Protein AF-A0A969BU35-F1 (afdb_monomer)

Secondary structure (DSSP, 8-state):
--S-HHHHHHHHHHHHHHHHHHHHHHHHHHHHHHHTTS------SS-S------TTSS-PPP--SS--SS-B-TT-EEEBTTS-EEEHHHHHHHHHTT---EEEEE-TTS-EEEEE--S-----SS---EEEE-TTS-EEEE-TTPEEEBTTS-EEEGGG--TT--BPP--EEEETTEEEEEETTTTEEEEHHHHHTTSS--SS--------------PPP-

Solvent-accessible surface area (backbone atoms only — not comparable to full-atom values): 14110 Å² total; per-residue (Å²): 144,86,87,59,78,63,60,55,49,52,51,53,49,53,51,51,52,54,48,52,52,51,53,52,52,50,53,52,53,50,52,52,59,60,57,70,76,72,77,87,79,85,84,89,74,102,77,86,84,89,84,81,91,54,91,58,76,57,74,43,66,59,72,57,75,92,63,44,79,37,52,67,43,51,78,47,62,37,54,33,76,89,72,50,72,44,26,49,52,53,51,31,55,43,39,75,75,70,48,87,53,36,31,48,23,68,42,98,90,50,37,60,35,64,45,71,69,73,85,68,70,88,87,76,76,94,65,75,65,45,77,48,72,48,97,88,67,51,75,47,50,26,24,46,58,21,48,43,48,27,68,88,71,49,73,44,34,51,73,74,65,53,100,85,65,54,66,46,71,44,49,54,50,72,62,87,94,48,47,32,32,56,19,80,66,78,71,44,76,39,50,54,73,67,42,48,78,79,71,72,86,77,85,76,76,70,80,74,74,85,75,82,76,76,82,74,85,81,78,88,79,132

Foldseek 3Di:
DDDDPPVVVVVVVVVVVVVVVVVVVVVVVVVVVVVVVPDDDDDDDDDDDPDDDDPLPDFAAADDDDDLVKWWDQQRWFQWLLRDTDGLVVVQVVVVVVDKTWGWHQDPVQWIAIDTDPPRDDPDDPADWDWDQDPNRDITIMHQSRWFQFLVRDIDGNVPDDPVTHGDGWHWDDDPPWIWTQTSVVRDTDTSVNRVVPDDDPPPPPVDDDPPDPPDDDDDDD

Mean predicted aligned error: 16.84 Å

Sequence (222 aa):
MEENPRDAKSIIEKCLISQRAREAAKAASELVRRKSALESGTLPGKLADCSERDPLKCELYIVEGDSAGGCFDGDTLVALADGRNVSFKDIVAEQEAGREHFCYTIRRDGKVGLERIINPRVTKRNAQVIKLTLDNGEEIVCTPDHCFMLRDGSYRAAEKLTTRDSLMPLYRERVGNVETVWDVRLGTWIRKDALLFGRANISDLEFGSPRAESLGDQSPST

Nearest PDB structures (foldseek):
  4qfq-assembly1_A  TM=8.491E-01  e=5.209E-05  Nostoc punctiforme PCC 73102
  4kl6-assembly2_C  TM=8.289E-01  e=1.795E-04  Nostoc punctiforme PCC 73102
  5vmr-assembly2_B  TM=2.748E-01  e=6.624E+00  Clostridium botulinum

Structure (mmCIF, N/CA/C/O backbone):
data_AF-A0A969BU35-F1
#
_entry.id   AF-A0A969BU35-F1
#
loop_
_atom_site.group_PDB
_atom_site.id
_atom_site.type_symbol
_atom_site.label_atom_id
_atom_site.label_alt_id
_atom_site.label_comp_id
_atom_site.label_asym_id
_atom_site.label_entity_id
_atom_site.label_seq_id
_atom_site.pdbx_PDB_ins_code
_atom_site.Cartn_x
_atom_site.Cartn_y
_atom_site.Cartn_z
_atom_site.occupancy
_atom_site.B_iso_or_equiv
_atom_site.auth_seq_id
_atom_site.auth_comp_id
_atom_site.auth_asym_id
_atom_site.auth_atom_id
_atom_site.pdbx_PDB_model_num
ATOM 1 N N . MET A 1 1 ? 47.159 29.025 17.066 1.00 48.97 1 MET A N 1
ATOM 2 C CA . MET A 1 1 ? 45.692 28.922 17.242 1.00 48.97 1 MET A CA 1
ATOM 3 C C . MET A 1 1 ? 45.167 30.317 17.582 1.00 48.97 1 MET A C 1
ATOM 5 O O . MET A 1 1 ? 44.739 30.540 18.703 1.00 48.97 1 MET A O 1
ATOM 9 N N . GLU A 1 2 ? 45.307 31.287 16.664 1.00 54.56 2 GLU A N 1
ATOM 10 C CA . GLU A 1 2 ? 45.249 32.709 17.058 1.00 54.56 2 GLU A CA 1
ATOM 11 C C . GLU A 1 2 ? 44.967 33.699 15.903 1.00 54.56 2 GLU A C 1
ATOM 13 O O . GLU A 1 2 ? 45.501 34.798 15.909 1.00 54.56 2 GLU A O 1
ATOM 18 N N . GLU A 1 3 ? 44.148 33.348 14.897 1.00 59.41 3 GLU A N 1
ATOM 19 C CA . GLU A 1 3 ? 44.020 34.211 13.698 1.00 59.41 3 GLU A CA 1
ATOM 20 C C . GLU A 1 3 ? 42.667 34.882 13.421 1.00 59.41 3 GLU A C 1
ATOM 22 O O . GLU A 1 3 ? 42.652 35.743 12.558 1.00 59.41 3 GLU A O 1
ATOM 27 N N . ASN A 1 4 ? 41.560 34.628 14.141 1.00 58.59 4 ASN A N 1
ATOM 28 C CA . ASN A 1 4 ? 40.362 35.498 14.039 1.00 58.59 4 ASN A CA 1
ATOM 29 C C . ASN A 1 4 ? 39.359 35.323 15.207 1.00 58.59 4 ASN A C 1
ATOM 31 O O . ASN A 1 4 ? 38.332 34.649 15.077 1.00 58.59 4 ASN A O 1
ATOM 35 N N . PRO A 1 5 ? 39.600 35.948 16.378 1.00 66.25 5 PRO A N 1
ATOM 36 C CA . PRO A 1 5 ? 38.744 35.796 17.562 1.00 66.25 5 PRO A CA 1
ATOM 37 C C . PRO A 1 5 ? 37.355 36.450 17.436 1.00 66.25 5 PRO A C 1
ATOM 39 O O . PRO A 1 5 ? 36.483 36.193 18.267 1.00 66.25 5 PRO A O 1
ATOM 42 N N . ARG A 1 6 ? 37.124 37.304 16.430 1.00 70.31 6 ARG A N 1
ATOM 43 C CA . ARG A 1 6 ? 35.823 37.959 16.190 1.00 70.31 6 ARG A CA 1
ATOM 44 C C . ARG A 1 6 ? 34.852 37.051 15.438 1.00 70.31 6 ARG A C 1
ATOM 46 O O . ARG A 1 6 ? 33.704 36.915 15.857 1.00 70.31 6 ARG A O 1
ATOM 53 N N . ASP A 1 7 ? 35.333 36.362 14.409 1.00 72.12 7 ASP A N 1
ATOM 54 C CA . ASP A 1 7 ? 34.507 35.457 13.604 1.00 72.12 7 ASP A CA 1
ATOM 55 C C . ASP A 1 7 ? 34.100 34.222 14.405 1.00 72.12 7 ASP A C 1
ATOM 57 O O . ASP A 1 7 ? 32.934 33.830 14.394 1.00 72.12 7 ASP A O 1
ATOM 61 N N . ALA A 1 8 ? 35.026 33.674 15.200 1.00 72.50 8 ALA A N 1
ATOM 62 C CA . ALA A 1 8 ? 34.729 32.577 16.117 1.00 72.50 8 ALA A CA 1
ATOM 63 C C . ALA A 1 8 ? 33.610 32.946 17.109 1.00 72.50 8 ALA A C 1
ATOM 65 O O . ALA A 1 8 ? 32.692 32.157 17.327 1.00 72.50 8 ALA A O 1
ATOM 66 N N . LYS A 1 9 ? 33.634 34.170 17.659 1.00 74.69 9 LYS A N 1
ATOM 67 C CA . LYS A 1 9 ? 32.566 34.667 18.540 1.00 74.69 9 LYS A CA 1
ATOM 68 C C . LYS A 1 9 ? 31.234 34.806 17.806 1.00 74.69 9 LYS A C 1
ATOM 70 O O . LYS A 1 9 ? 30.225 34.360 18.341 1.00 74.69 9 LYS A O 1
ATOM 75 N N . SER A 1 10 ? 31.228 35.338 16.582 1.00 79.56 10 SER A N 1
ATOM 76 C CA . SER A 1 10 ? 30.001 35.462 15.781 1.00 79.56 10 SER A CA 1
ATOM 77 C C . SER A 1 10 ? 29.385 34.100 15.444 1.00 79.56 10 SER A C 1
ATOM 79 O O . SER A 1 10 ? 28.167 33.933 15.496 1.00 79.56 10 SER A O 1
ATOM 81 N N . ILE A 1 11 ? 30.214 33.098 15.138 1.00 79.44 11 ILE A N 1
ATOM 82 C CA . ILE A 1 11 ? 29.750 31.731 14.869 1.00 79.44 11 ILE A CA 1
ATOM 83 C C . ILE A 1 11 ? 29.151 31.112 16.137 1.00 79.44 11 ILE A C 1
ATOM 85 O O . ILE A 1 11 ? 28.043 30.578 16.093 1.00 79.44 11 ILE A O 1
ATOM 89 N N . ILE A 1 12 ? 29.843 31.226 17.273 1.00 82.56 12 ILE A N 1
ATOM 90 C CA . ILE A 1 12 ? 29.358 30.717 18.564 1.00 82.56 12 ILE A CA 1
ATOM 91 C C . ILE A 1 12 ? 28.034 31.389 18.952 1.00 82.56 12 ILE A C 1
ATOM 93 O O . ILE A 1 12 ? 27.102 30.714 19.386 1.00 82.56 12 ILE A O 1
ATOM 97 N N . GLU A 1 13 ? 27.914 32.696 18.735 1.00 85.31 13 GLU A N 1
ATOM 98 C CA . GLU A 1 13 ? 26.697 33.457 19.008 1.00 85.31 13 GLU A CA 1
ATOM 99 C C . GLU A 1 13 ? 25.523 33.012 18.122 1.00 85.31 13 GLU A C 1
ATOM 101 O O . GLU A 1 13 ? 24.429 32.759 18.630 1.00 85.31 13 GLU A O 1
ATOM 106 N N . LYS A 1 14 ? 25.749 32.794 16.819 1.00 78.12 14 LYS A N 1
ATOM 107 C CA . LYS A 1 14 ? 24.736 32.234 15.903 1.00 78.12 14 LYS A CA 1
ATOM 108 C C . LYS A 1 14 ? 24.284 30.834 16.325 1.00 78.12 14 LYS A C 1
ATOM 110 O O . LYS A 1 14 ? 23.087 30.534 16.273 1.00 78.12 14 LYS A O 1
ATOM 115 N N . CYS A 1 15 ? 25.213 29.990 16.773 1.00 82.19 15 CYS A N 1
ATOM 116 C CA . CYS A 1 15 ? 24.902 28.658 17.295 1.00 82.19 15 CYS A CA 1
ATOM 117 C C . CYS A 1 15 ? 24.054 28.732 18.574 1.00 82.19 15 CYS A C 1
ATOM 119 O O . CYS A 1 15 ? 23.052 28.026 18.678 1.00 82.19 15 CYS A O 1
ATOM 121 N N . LEU A 1 16 ? 24.395 29.629 19.503 1.00 85.81 16 LEU A N 1
ATOM 122 C CA . LEU A 1 16 ? 23.650 29.862 20.746 1.00 85.81 16 LEU A CA 1
ATOM 123 C C . LEU A 1 16 ? 22.232 30.386 20.496 1.00 85.81 16 LEU A C 1
ATOM 125 O O . LEU A 1 16 ? 21.281 29.903 21.111 1.00 85.81 16 LEU A O 1
ATOM 129 N N . ILE A 1 17 ? 22.069 31.340 19.577 1.00 82.62 17 ILE A N 1
ATOM 130 C CA . ILE A 1 17 ? 20.750 31.862 19.193 1.00 82.62 17 ILE A CA 1
ATOM 131 C C . ILE A 1 17 ? 19.904 30.743 18.575 1.00 82.62 17 ILE A C 1
ATOM 133 O O . ILE A 1 17 ? 18.750 30.554 18.959 1.00 82.62 17 ILE A O 1
ATOM 137 N N . SER A 1 18 ? 20.495 29.950 17.678 1.00 74.25 18 SER A N 1
ATOM 138 C CA . SER A 1 18 ? 19.815 28.818 17.038 1.00 74.25 18 SER A CA 1
ATOM 139 C C . SER A 1 18 ? 19.417 27.734 18.043 1.00 74.25 18 SER A C 1
ATOM 141 O O . SER A 1 18 ? 18.331 27.161 17.944 1.00 74.25 18 SER A O 1
ATOM 143 N N . GLN A 1 19 ? 20.268 27.463 19.036 1.00 86.25 19 GLN A N 1
ATOM 144 C CA . GLN A 1 19 ? 19.972 26.529 20.118 1.00 86.25 19 GLN A CA 1
ATOM 145 C C . GLN A 1 19 ? 18.795 27.022 20.969 1.00 86.25 19 GLN A C 1
ATOM 147 O O . GLN A 1 19 ? 17.826 26.285 21.149 1.00 86.25 19 GLN A O 1
ATOM 152 N N . ARG A 1 20 ? 18.836 28.280 21.426 1.00 83.25 20 ARG A N 1
ATOM 153 C CA . ARG A 1 20 ? 17.757 28.879 22.229 1.00 83.25 20 ARG A CA 1
ATOM 154 C C . ARG A 1 20 ? 16.431 28.918 21.472 1.00 83.25 20 ARG A C 1
ATOM 156 O O . ARG A 1 20 ? 15.392 28.610 22.049 1.00 83.25 20 ARG A O 1
ATOM 163 N N . ALA A 1 21 ? 16.458 29.225 20.175 1.00 77.38 21 ALA A N 1
ATOM 164 C CA . ALA A 1 21 ? 15.264 29.208 19.332 1.00 77.38 21 ALA A CA 1
ATOM 165 C C . ALA A 1 21 ? 14.658 27.796 19.219 1.00 77.38 21 ALA A C 1
ATOM 167 O O . ALA A 1 21 ? 13.442 27.631 19.317 1.00 77.38 21 ALA A O 1
ATOM 168 N N . ARG A 1 22 ? 15.501 26.760 19.076 1.00 78.69 22 ARG A N 1
ATOM 169 C CA . ARG A 1 22 ? 15.059 25.354 19.057 1.00 78.69 22 ARG A CA 1
ATOM 170 C C . ARG A 1 22 ? 14.465 24.908 20.391 1.00 78.69 22 ARG A C 1
ATOM 172 O O . ARG A 1 22 ? 13.457 24.207 20.390 1.00 78.69 22 ARG A O 1
ATOM 179 N N . GLU A 1 23 ? 15.069 25.291 21.511 1.00 83.88 23 GLU A N 1
ATOM 180 C CA . GLU A 1 23 ? 14.558 24.966 22.849 1.00 83.88 23 GLU A CA 1
ATOM 181 C C . GLU A 1 23 ? 13.209 25.649 23.118 1.00 83.88 23 GLU A C 1
ATOM 183 O O . GLU A 1 23 ? 12.267 24.989 23.558 1.00 83.88 23 GLU A O 1
ATOM 188 N N . ALA A 1 24 ? 13.064 26.926 22.750 1.00 74.75 24 ALA A N 1
ATOM 189 C CA . ALA A 1 24 ? 11.801 27.655 22.864 1.00 74.75 24 ALA A CA 1
ATOM 190 C C . ALA A 1 24 ? 10.688 27.055 21.981 1.00 74.75 24 ALA A C 1
ATOM 192 O O . ALA A 1 24 ? 9.555 26.899 22.437 1.00 74.75 24 ALA A O 1
ATOM 193 N N . ALA A 1 25 ? 11.006 26.654 20.744 1.00 72.06 25 ALA A N 1
ATOM 194 C CA . ALA A 1 25 ? 10.050 26.008 19.842 1.00 72.06 25 ALA A CA 1
ATOM 195 C C . ALA A 1 25 ? 9.595 24.628 20.352 1.00 72.06 25 ALA A C 1
ATOM 197 O O . ALA A 1 25 ? 8.411 24.290 20.258 1.00 72.06 25 ALA A O 1
ATOM 198 N N . LYS A 1 26 ? 10.511 23.843 20.941 1.00 77.19 26 LYS A N 1
ATOM 199 C CA . LYS A 1 26 ? 10.173 22.569 21.597 1.00 77.19 26 LYS A CA 1
ATOM 200 C C . LYS A 1 26 ? 9.253 22.790 22.795 1.00 77.19 26 LYS A C 1
ATOM 202 O O . LYS A 1 26 ? 8.217 22.136 22.875 1.00 77.19 26 LYS A O 1
ATOM 207 N N . ALA A 1 27 ? 9.581 23.748 23.663 1.00 76.00 27 ALA A N 1
ATOM 208 C CA . ALA A 1 27 ? 8.759 24.084 24.822 1.00 76.00 27 ALA A CA 1
ATOM 209 C C . ALA A 1 27 ? 7.351 24.554 24.416 1.00 76.00 27 ALA A C 1
ATOM 211 O O . ALA A 1 27 ? 6.366 24.106 24.997 1.00 76.00 27 ALA A O 1
ATOM 212 N N . ALA A 1 28 ? 7.235 25.390 23.378 1.00 65.38 28 ALA A N 1
ATOM 213 C CA . ALA A 1 28 ? 5.946 25.840 22.853 1.00 65.38 28 ALA A CA 1
ATOM 214 C C . ALA A 1 28 ? 5.114 24.680 22.278 1.00 65.38 28 ALA A C 1
ATOM 216 O O . ALA A 1 28 ? 3.927 24.562 22.583 1.00 65.38 28 ALA A O 1
ATOM 217 N N . SER A 1 29 ? 5.742 23.783 21.511 1.00 67.56 29 SER A N 1
ATOM 218 C CA . SER A 1 29 ? 5.080 22.598 20.942 1.00 67.56 29 SER A CA 1
ATOM 219 C C . SER A 1 29 ? 4.569 21.656 22.033 1.00 67.56 29 SER A C 1
ATOM 221 O O . SER A 1 29 ? 3.457 21.134 21.955 1.00 67.56 29 SER A O 1
ATOM 223 N N . GLU A 1 30 ? 5.360 21.460 23.086 1.00 71.81 30 GLU A N 1
ATOM 224 C CA . GLU A 1 30 ? 4.992 20.605 24.209 1.00 71.81 30 GLU A CA 1
ATOM 225 C C . GLU A 1 30 ? 3.869 21.220 25.058 1.00 71.81 30 GLU A C 1
ATOM 227 O O . GLU A 1 30 ? 2.972 20.506 25.506 1.00 71.81 30 GLU A O 1
ATOM 232 N N . LEU A 1 31 ? 3.856 22.548 25.213 1.00 59.12 31 LEU A N 1
ATOM 233 C CA . LEU A 1 31 ? 2.788 23.274 25.901 1.00 59.12 31 LEU A CA 1
ATOM 234 C C . LEU A 1 31 ? 1.450 23.188 25.144 1.00 59.12 31 LEU A C 1
ATOM 236 O O . LEU A 1 31 ? 0.409 22.991 25.768 1.00 59.12 31 LEU A O 1
ATOM 240 N N . VAL A 1 32 ? 1.474 23.289 23.809 1.00 57.34 32 VAL A N 1
ATOM 241 C CA . VAL A 1 32 ? 0.290 23.100 22.946 1.00 57.34 32 VAL A CA 1
ATOM 242 C C . VAL A 1 32 ? -0.211 21.658 23.031 1.00 57.34 32 VAL A C 1
ATOM 244 O O . VAL A 1 32 ? -1.407 21.427 23.205 1.00 57.34 32 VAL A O 1
ATOM 247 N N . ARG A 1 33 ? 0.703 20.680 23.019 1.00 53.94 33 ARG A N 1
ATOM 248 C CA . ARG A 1 33 ? 0.354 19.260 23.154 1.00 53.94 33 ARG A CA 1
ATOM 249 C C . ARG A 1 33 ? -0.280 18.952 24.513 1.00 53.94 33 ARG A C 1
ATOM 251 O O . ARG A 1 33 ? -1.270 18.230 24.563 1.00 53.94 33 ARG A O 1
ATOM 258 N N . ARG A 1 34 ? 0.217 19.546 25.605 1.00 52.53 34 ARG A N 1
ATOM 259 C CA . ARG A 1 34 ? -0.398 19.409 26.939 1.00 52.53 34 ARG A CA 1
ATOM 260 C C . ARG A 1 34 ? -1.747 20.126 27.051 1.00 52.53 34 ARG A C 1
ATOM 262 O O . ARG A 1 34 ? -2.641 19.590 27.695 1.00 52.53 34 ARG A O 1
ATOM 269 N N . LYS A 1 35 ? -1.932 21.285 26.403 1.00 49.97 35 LYS A N 1
ATOM 270 C CA . LYS A 1 35 ? -3.230 21.990 26.369 1.00 49.97 35 LYS A CA 1
ATOM 271 C C . LYS A 1 35 ? -4.310 21.244 25.577 1.00 49.97 35 LYS A C 1
ATOM 273 O O . LYS A 1 35 ? -5.478 21.383 25.909 1.00 49.97 35 LYS A O 1
ATOM 278 N N . SER A 1 36 ? -3.941 20.412 24.600 1.00 51.12 36 SER A N 1
ATOM 279 C CA . SER A 1 36 ? -4.910 19.608 23.831 1.00 51.12 36 SER A CA 1
ATOM 280 C C . SER A 1 36 ? -5.573 18.467 24.620 1.00 51.12 36 SER A C 1
ATOM 282 O O . SER A 1 36 ? -6.585 17.934 24.183 1.00 51.12 36 SER A O 1
ATOM 284 N N . ALA A 1 37 ? -5.032 18.095 25.787 1.00 48.94 37 ALA A N 1
ATOM 285 C CA . ALA A 1 37 ? -5.520 16.957 26.569 1.00 48.94 37 ALA A CA 1
ATOM 286 C C . ALA A 1 37 ? -6.596 17.313 27.618 1.00 48.94 37 ALA A C 1
ATOM 288 O O . ALA A 1 37 ? -7.134 16.403 28.244 1.00 48.94 37 ALA A O 1
ATOM 289 N N . LEU A 1 38 ? -6.898 18.601 27.851 1.00 45.09 38 LEU A N 1
ATOM 290 C CA . LEU A 1 38 ? -7.719 19.035 28.994 1.00 45.09 38 LEU A CA 1
ATOM 291 C C . LEU A 1 38 ? -8.779 20.107 28.670 1.00 45.09 38 LEU A C 1
ATOM 293 O O . LEU A 1 38 ? -9.079 20.943 29.515 1.00 45.09 38 LEU A O 1
ATOM 297 N N . GLU A 1 39 ? -9.381 20.071 27.481 1.00 45.56 39 GLU A N 1
ATOM 298 C CA . GLU A 1 39 ? -10.669 20.740 27.229 1.00 45.56 39 GLU A CA 1
ATOM 299 C C . GLU A 1 39 ? -11.723 19.665 26.931 1.00 45.56 39 GLU A C 1
ATOM 301 O O . GLU A 1 39 ? -11.835 19.148 25.822 1.00 45.56 39 GLU A O 1
ATOM 306 N N . SER A 1 40 ? -12.456 19.258 27.971 1.00 53.16 40 SER A N 1
ATOM 307 C CA . SER A 1 40 ? -13.576 18.321 27.878 1.00 53.16 40 SER A CA 1
ATOM 308 C C . SER A 1 40 ? -14.870 19.055 27.519 1.00 53.16 40 SER A C 1
ATOM 310 O O . SER A 1 40 ? -15.252 19.986 28.227 1.00 53.16 40 SER A O 1
ATOM 312 N N . GLY A 1 41 ? -15.603 18.575 26.515 1.00 45.06 41 GLY A N 1
ATOM 313 C CA . GLY A 1 41 ? -16.950 19.063 26.210 1.00 45.06 41 GLY A CA 1
ATOM 314 C C . GLY A 1 41 ? -17.660 18.229 25.146 1.00 45.06 41 GLY A C 1
ATOM 315 O O . GLY A 1 41 ? -17.809 18.682 24.025 1.00 45.06 41 GLY A O 1
ATOM 316 N N . THR A 1 42 ? -18.039 16.998 25.507 1.00 43.94 42 THR A N 1
ATOM 317 C CA . THR A 1 42 ? -19.061 16.123 24.883 1.00 43.94 42 THR A CA 1
ATOM 318 C C . THR A 1 42 ? -19.422 16.312 23.402 1.00 43.94 42 THR A C 1
ATOM 320 O O . THR A 1 42 ? -20.150 17.235 23.058 1.00 43.94 42 THR A O 1
ATOM 323 N N . LEU A 1 43 ? -19.154 15.268 22.610 1.00 27.73 43 LEU A N 1
ATOM 324 C CA . LEU A 1 43 ? -20.147 14.645 21.722 1.00 27.73 43 LEU A CA 1
ATOM 325 C C . LEU A 1 43 ? -19.817 13.143 21.577 1.00 27.73 43 LEU A C 1
ATOM 327 O O . LEU A 1 43 ? -18.908 12.779 20.833 1.00 27.73 43 LEU A O 1
ATOM 331 N N . PRO A 1 44 ? -20.499 12.240 22.304 1.00 50.56 44 PRO A N 1
ATOM 332 C CA . PRO A 1 44 ? -20.484 10.823 21.979 1.00 50.56 44 PRO A CA 1
ATOM 333 C C . PRO A 1 44 ? -21.504 10.537 20.870 1.00 50.56 44 PRO A C 1
ATOM 335 O O . PRO A 1 44 ? -22.629 11.029 20.913 1.00 50.56 44 PRO A O 1
ATOM 338 N N . GLY A 1 45 ? -21.145 9.645 19.946 1.00 35.78 45 GLY A N 1
ATOM 339 C CA . GLY A 1 45 ? -22.129 8.884 19.176 1.00 35.78 45 GLY A CA 1
ATOM 340 C C . GLY A 1 45 ? -21.907 8.886 17.670 1.00 35.78 45 GLY A C 1
ATOM 341 O O . GLY A 1 45 ? -22.483 9.692 16.958 1.00 35.78 45 GLY A O 1
ATOM 342 N N . LYS A 1 46 ? -21.172 7.889 17.173 1.00 45.97 46 LYS A N 1
ATOM 343 C CA . LYS A 1 46 ? -21.346 7.297 15.831 1.00 45.97 46 LYS A CA 1
ATOM 344 C C . LYS A 1 46 ? -21.179 8.167 14.565 1.00 45.97 46 LYS A C 1
ATOM 346 O O . LYS A 1 46 ? -21.208 7.567 13.502 1.00 45.97 46 LYS A O 1
ATOM 351 N N . LEU A 1 47 ? -20.957 9.482 14.624 1.00 45.09 47 LEU A N 1
ATOM 352 C CA . LEU A 1 47 ? -20.671 10.347 13.460 1.00 45.09 47 LEU A CA 1
ATOM 353 C C . LEU A 1 47 ? -19.947 11.637 13.895 1.00 45.09 47 LEU A C 1
ATOM 355 O O . LEU A 1 47 ? -20.585 12.677 14.046 1.00 45.09 47 LEU A O 1
ATOM 359 N N . ALA A 1 48 ? -18.631 11.593 14.113 1.00 35.62 48 ALA A N 1
ATOM 360 C CA . ALA A 1 48 ? -17.876 12.808 14.446 1.00 35.62 48 ALA A CA 1
ATOM 361 C C . ALA A 1 48 ? -16.496 12.943 13.787 1.00 35.62 48 ALA A C 1
ATOM 363 O O . ALA A 1 48 ? -15.822 13.905 14.103 1.00 35.62 48 ALA A O 1
ATOM 364 N N . ASP A 1 49 ? -16.125 12.074 12.838 1.00 39.00 49 ASP A N 1
ATOM 365 C CA . ASP A 1 49 ? -14.967 12.289 11.954 1.00 39.00 49 ASP A CA 1
ATOM 366 C C . ASP A 1 49 ? -15.242 11.671 10.567 1.00 39.00 49 ASP A C 1
ATOM 368 O O . ASP A 1 49 ? -14.663 10.666 10.172 1.00 39.00 49 ASP A O 1
ATOM 372 N N . CYS A 1 50 ? -16.174 12.256 9.810 1.00 48.19 50 CYS A N 1
ATOM 373 C CA . CYS A 1 50 ? -16.230 12.074 8.355 1.00 48.19 50 CYS A CA 1
ATOM 374 C C . CYS A 1 50 ? -16.043 13.441 7.711 1.00 48.19 50 CYS A C 1
ATOM 376 O O . CYS A 1 50 ? -17.005 14.115 7.340 1.00 48.19 50 CYS A O 1
ATOM 378 N N . SER A 1 51 ? -14.793 13.871 7.610 1.00 44.22 51 SER A N 1
ATOM 379 C CA . SER A 1 51 ? -14.457 15.141 6.980 1.00 44.22 51 SER A CA 1
ATOM 380 C C . SER A 1 51 ? -13.184 15.015 6.167 1.00 44.22 51 SER A C 1
ATOM 382 O O . SER A 1 51 ? -12.169 15.583 6.548 1.00 44.22 51 SER A O 1
ATOM 384 N N . GLU A 1 52 ? -13.251 14.311 5.030 1.00 43.34 52 GLU A N 1
ATOM 385 C CA . GLU A 1 52 ? -12.416 14.687 3.890 1.00 43.34 52 GLU A CA 1
ATOM 386 C C . GLU A 1 52 ? -12.908 14.139 2.535 1.00 43.34 52 GLU A C 1
ATOM 388 O O . GLU A 1 52 ? -13.242 12.967 2.413 1.00 43.34 52 GLU A O 1
ATOM 393 N N . ARG A 1 53 ? -12.975 15.005 1.512 1.00 37.88 53 ARG A N 1
ATOM 394 C CA . ARG A 1 53 ? -13.559 14.739 0.172 1.00 37.88 53 ARG A CA 1
ATOM 395 C C . ARG A 1 53 ? -12.513 14.701 -0.958 1.00 37.88 53 ARG A C 1
ATOM 397 O O . ARG A 1 53 ? -12.847 14.899 -2.125 1.00 37.88 53 ARG A O 1
ATOM 404 N N . ASP A 1 54 ? -11.248 14.492 -0.612 1.00 41.25 54 ASP A N 1
ATOM 405 C CA . ASP A 1 54 ? -10.133 14.414 -1.560 1.00 41.25 54 ASP A CA 1
ATOM 406 C C . ASP A 1 54 ? -9.954 12.964 -2.072 1.00 41.25 54 ASP A C 1
ATOM 408 O O . ASP A 1 54 ? -9.751 12.067 -1.249 1.00 41.25 54 ASP A O 1
ATOM 412 N N . PRO A 1 55 ? -9.974 12.701 -3.397 1.00 38.56 55 PRO A N 1
ATOM 413 C CA . PRO A 1 55 ? -9.711 11.373 -3.970 1.00 38.56 55 PRO A CA 1
ATOM 414 C C . PRO A 1 55 ? -8.330 10.787 -3.612 1.00 38.56 55 PRO A C 1
ATOM 416 O O . PRO A 1 55 ? -8.103 9.596 -3.798 1.00 38.56 55 PRO A O 1
ATOM 419 N N . LEU A 1 56 ? -7.399 11.610 -3.112 1.00 36.56 56 LEU A N 1
ATOM 420 C CA . LEU A 1 56 ? -6.072 11.218 -2.616 1.00 36.56 56 LEU A CA 1
ATOM 421 C C . LEU A 1 56 ? -6.064 10.751 -1.151 1.00 36.56 56 LEU A C 1
ATOM 423 O O . LEU A 1 56 ? -5.025 10.311 -0.659 1.00 36.56 56 LEU A O 1
ATOM 427 N N . LYS A 1 57 ? -7.189 10.874 -0.439 1.00 36.12 57 LYS A N 1
ATOM 428 C CA . LYS A 1 57 ? -7.295 10.613 1.006 1.00 36.12 57 LYS A CA 1
ATOM 429 C C . LYS A 1 57 ? -8.156 9.395 1.339 1.00 36.12 57 LYS A C 1
ATOM 431 O O . LYS A 1 57 ? -8.631 9.262 2.464 1.00 36.12 57 LYS A O 1
ATOM 436 N N . CYS A 1 58 ? -8.304 8.497 0.371 1.00 33.50 58 CYS A N 1
ATOM 437 C CA . CYS A 1 58 ? -8.811 7.151 0.591 1.00 33.50 58 CYS A CA 1
ATOM 438 C C . CYS A 1 58 ? -7.635 6.148 0.549 1.00 33.50 58 CYS A C 1
ATOM 440 O O . CYS A 1 58 ? -6.670 6.348 -0.197 1.00 33.50 58 CYS A O 1
ATOM 442 N N . GLU A 1 59 ? -7.630 5.170 1.460 1.00 45.34 59 GLU A N 1
ATOM 443 C CA . GLU A 1 59 ? -6.446 4.385 1.829 1.00 45.34 59 GLU A CA 1
ATOM 444 C C . GLU A 1 59 ? -6.110 3.330 0.758 1.00 45.34 59 GLU A C 1
ATOM 446 O O . GLU A 1 59 ? -6.779 2.311 0.610 1.00 45.34 59 GLU A O 1
ATOM 451 N N . LEU A 1 60 ? -5.018 3.570 0.020 1.00 47.81 60 LEU A N 1
ATOM 452 C CA . LEU A 1 60 ? -4.450 2.640 -0.962 1.00 47.81 60 LEU A CA 1
ATOM 453 C C . LEU A 1 60 ? -3.484 1.648 -0.300 1.00 47.81 60 LEU A C 1
ATOM 455 O O . LEU A 1 60 ? -2.650 2.021 0.521 1.00 47.81 60 LEU A O 1
ATOM 459 N N . TYR A 1 61 ? -3.572 0.373 -0.674 1.00 47.62 61 TYR A N 1
ATOM 460 C CA . TYR A 1 61 ? -2.860 -0.701 0.021 1.00 47.62 61 TYR A CA 1
ATOM 461 C C . TYR A 1 61 ? -1.388 -0.782 -0.364 1.00 47.62 61 TYR A C 1
ATOM 463 O O . TYR A 1 61 ? -1.018 -0.811 -1.539 1.00 47.62 61 TYR A O 1
ATOM 471 N N . ILE A 1 62 ? -0.556 -0.899 0.665 1.00 42.00 62 ILE A N 1
ATOM 472 C CA . ILE A 1 62 ? 0.814 -1.375 0.552 1.00 42.00 62 ILE A CA 1
ATOM 473 C C . ILE A 1 62 ? 0.772 -2.902 0.452 1.00 42.00 62 ILE A C 1
ATOM 475 O O . ILE A 1 62 ? 0.294 -3.581 1.361 1.00 42.00 62 ILE A O 1
ATOM 479 N N . VAL A 1 63 ? 1.281 -3.439 -0.654 1.00 40.94 63 VAL A N 1
ATOM 480 C CA . VAL A 1 63 ? 1.479 -4.880 -0.827 1.00 40.94 63 VAL A CA 1
ATOM 481 C C . VAL A 1 63 ? 2.929 -5.184 -0.472 1.00 40.94 63 VAL A C 1
ATOM 483 O O . VAL A 1 63 ? 3.840 -4.817 -1.210 1.00 40.94 63 VAL A O 1
ATOM 486 N N . GLU A 1 64 ? 3.152 -5.831 0.669 1.00 41.69 64 GLU A N 1
ATOM 487 C CA . GLU A 1 64 ? 4.481 -6.296 1.066 1.00 41.69 64 GLU A CA 1
ATOM 488 C C . GLU A 1 64 ? 4.755 -7.737 0.618 1.00 41.69 64 GLU A C 1
ATOM 490 O O . GLU A 1 64 ? 3.935 -8.631 0.831 1.00 41.69 64 GLU A O 1
ATOM 495 N N . GLY A 1 65 ? 5.985 -7.965 0.140 1.00 38.94 65 GLY A N 1
ATOM 496 C CA . GLY A 1 65 ? 6.687 -9.251 0.224 1.00 38.94 65 GLY A CA 1
ATOM 497 C C . GLY A 1 65 ? 6.258 -10.359 -0.746 1.00 38.94 65 GLY A C 1
ATOM 498 O O . GLY A 1 65 ? 5.195 -10.329 -1.360 1.00 38.94 65 GLY A O 1
ATOM 499 N N . ASP A 1 66 ? 7.122 -11.374 -0.878 1.00 38.47 66 ASP A N 1
ATOM 500 C CA . ASP A 1 66 ? 6.842 -12.619 -1.603 1.00 38.47 66 ASP A CA 1
ATOM 501 C C . ASP A 1 66 ? 5.641 -13.329 -0.956 1.00 38.47 66 ASP A C 1
ATOM 503 O O . ASP A 1 66 ? 5.801 -14.119 -0.032 1.00 38.47 66 ASP A O 1
ATOM 507 N N . SER A 1 67 ? 4.431 -13.049 -1.445 1.00 49.31 67 SER A N 1
ATOM 508 C CA . SER A 1 67 ? 3.171 -13.637 -0.971 1.00 49.31 67 SER A CA 1
ATOM 509 C C . SER A 1 67 ? 2.878 -13.401 0.514 1.00 49.31 67 SER A C 1
ATOM 511 O O . SER A 1 67 ? 3.251 -14.196 1.376 1.00 49.31 67 SER A O 1
ATOM 513 N N . ALA A 1 68 ? 2.049 -12.400 0.807 1.00 50.84 68 ALA A N 1
ATOM 514 C CA . ALA A 1 68 ? 1.315 -12.267 2.068 1.00 50.84 68 ALA A CA 1
ATOM 515 C C . ALA A 1 68 ? 0.270 -13.395 2.282 1.00 50.84 68 ALA A C 1
ATOM 517 O O . ALA A 1 68 ? -0.874 -13.120 2.641 1.00 50.84 68 ALA A O 1
ATOM 518 N N . GLY A 1 69 ? 0.636 -14.659 2.021 1.00 56.47 69 GLY A N 1
ATOM 519 C CA . GLY A 1 69 ? -0.166 -15.882 2.168 1.00 56.47 69 GLY A CA 1
ATOM 520 C C . GLY A 1 69 ? -1.360 -16.013 1.214 1.00 56.47 69 GLY A C 1
ATOM 521 O O . GLY A 1 69 ? -1.616 -17.100 0.702 1.00 56.47 69 GLY A O 1
ATOM 522 N N . GLY A 1 70 ? -2.050 -14.910 0.931 1.00 72.88 70 GLY A N 1
ATOM 523 C CA . GLY A 1 70 ? -3.249 -14.828 0.109 1.00 72.88 70 GLY A CA 1
ATOM 524 C C . GLY A 1 70 ? -3.055 -14.065 -1.201 1.00 72.88 70 GLY A C 1
ATOM 525 O O . GLY A 1 70 ? -1.940 -13.754 -1.620 1.00 72.88 70 GLY A O 1
ATOM 526 N N . CYS A 1 71 ? -4.168 -13.762 -1.864 1.00 83.69 71 CYS A N 1
ATOM 527 C CA . CYS A 1 71 ? -4.205 -12.952 -3.078 1.00 83.69 71 CYS A CA 1
ATOM 528 C C . CYS A 1 71 ? -5.386 -11.977 -3.061 1.00 83.69 71 CYS A C 1
ATOM 530 O O . CYS A 1 71 ? -6.398 -12.216 -2.401 1.00 83.69 71 CYS A O 1
ATOM 532 N N . PHE A 1 72 ? -5.255 -10.892 -3.815 1.00 89.62 72 PHE A N 1
ATOM 533 C CA . PHE A 1 72 ? -6.330 -9.935 -4.057 1.00 89.62 72 PHE A CA 1
ATOM 534 C C . PHE A 1 72 ? -7.177 -10.335 -5.262 1.00 89.62 72 PHE A C 1
ATOM 536 O O . PHE A 1 72 ? -6.760 -11.146 -6.096 1.00 89.62 72 PHE A O 1
ATOM 543 N N . ASP A 1 73 ? -8.358 -9.731 -5.361 1.00 89.38 73 ASP A N 1
ATOM 544 C CA . ASP A 1 73 ? -9.096 -9.705 -6.614 1.00 89.38 73 ASP A CA 1
ATOM 545 C C . ASP A 1 73 ? -8.297 -8.957 -7.688 1.00 89.38 73 ASP A C 1
ATOM 547 O O . ASP A 1 73 ? -7.626 -7.961 -7.406 1.00 89.38 73 ASP A O 1
ATOM 551 N N . GLY A 1 74 ? -8.363 -9.445 -8.925 1.00 85.25 74 GLY A N 1
ATOM 552 C CA . GLY A 1 74 ? -7.564 -8.903 -10.017 1.00 85.25 74 GLY A CA 1
ATOM 553 C C . GLY A 1 74 ? -7.913 -7.460 -10.400 1.00 85.25 74 GLY A C 1
ATOM 554 O O . GLY A 1 74 ? -7.054 -6.782 -10.958 1.00 85.25 74 GLY A O 1
ATOM 555 N N . ASP A 1 75 ? -9.123 -6.990 -10.088 1.00 88.19 75 ASP A N 1
ATOM 556 C CA . ASP A 1 75 ? -9.565 -5.612 -10.333 1.00 88.19 75 ASP A CA 1
ATOM 557 C C . ASP A 1 75 ? -9.147 -4.648 -9.206 1.00 88.19 75 ASP A C 1
ATOM 559 O O . ASP A 1 75 ? -9.349 -3.438 -9.310 1.00 88.19 75 ASP A O 1
ATOM 563 N N . THR A 1 76 ? -8.512 -5.157 -8.142 1.00 86.31 76 THR A N 1
ATOM 564 C CA . THR A 1 76 ? -7.974 -4.325 -7.056 1.00 86.31 76 THR A CA 1
ATOM 565 C C . THR A 1 76 ? -6.888 -3.396 -7.592 1.00 86.31 76 THR A C 1
ATOM 567 O O . THR A 1 76 ? -5.950 -3.840 -8.258 1.00 86.31 76 THR A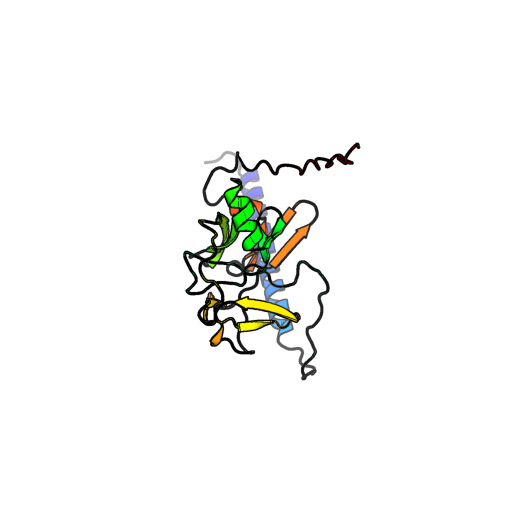 O 1
ATOM 570 N N . LEU A 1 77 ? -7.008 -2.106 -7.274 1.00 86.56 77 LEU A N 1
ATOM 571 C CA . LEU A 1 77 ? -6.095 -1.061 -7.729 1.00 86.56 77 LEU A CA 1
ATOM 572 C C . LEU A 1 77 ? -4.855 -0.954 -6.834 1.00 86.56 77 LEU A C 1
ATOM 574 O O . LEU A 1 77 ? -4.954 -0.934 -5.608 1.00 86.56 77 LEU A O 1
ATOM 578 N N . VAL A 1 78 ? -3.693 -0.796 -7.463 1.00 85.31 78 VAL A N 1
ATOM 579 C CA . VAL A 1 78 ? -2.398 -0.578 -6.809 1.00 85.31 78 VAL A CA 1
ATOM 580 C C . VAL A 1 78 ? -1.891 0.827 -7.133 1.00 85.31 78 VAL A C 1
ATOM 582 O O . VAL A 1 78 ? -1.855 1.226 -8.299 1.00 85.31 78 VAL A O 1
ATOM 585 N N . ALA A 1 79 ? -1.467 1.573 -6.108 1.00 86.38 79 ALA A N 1
ATOM 586 C CA . ALA A 1 79 ? -0.823 2.876 -6.271 1.00 86.38 79 ALA A CA 1
ATOM 587 C C . ALA A 1 79 ? 0.600 2.683 -6.798 1.00 86.38 79 ALA A C 1
ATOM 589 O O . ALA A 1 79 ? 1.474 2.177 -6.086 1.00 86.38 79 ALA A O 1
ATOM 590 N N . LEU A 1 80 ? 0.846 3.130 -8.026 1.00 86.19 80 LEU A N 1
ATOM 591 C CA . LEU A 1 80 ? 2.164 3.077 -8.639 1.00 86.19 80 LEU A CA 1
ATOM 592 C C . LEU A 1 80 ? 2.950 4.367 -8.391 1.00 86.19 80 LEU A C 1
ATOM 594 O O . LEU A 1 80 ? 2.399 5.464 -8.268 1.00 86.19 80 LEU A O 1
ATOM 598 N N . ALA A 1 81 ? 4.276 4.241 -8.381 1.00 87.31 81 ALA A N 1
ATOM 599 C CA . ALA A 1 81 ? 5.202 5.357 -8.222 1.00 87.31 81 ALA A CA 1
ATOM 600 C C . ALA A 1 81 ? 5.119 6.375 -9.372 1.00 87.31 81 ALA A C 1
ATOM 602 O O . ALA A 1 81 ? 5.502 7.531 -9.194 1.00 87.31 81 ALA A O 1
ATOM 603 N N . ASP A 1 82 ? 4.611 5.979 -10.542 1.00 82.50 82 ASP A N 1
ATOM 604 C CA . ASP A 1 82 ? 4.354 6.879 -11.674 1.00 82.50 82 ASP A CA 1
ATOM 605 C C . ASP A 1 82 ? 3.090 7.744 -11.481 1.00 82.50 82 ASP A C 1
ATOM 607 O O . ASP A 1 82 ? 2.790 8.607 -12.302 1.00 82.50 82 ASP A O 1
ATOM 611 N N . GLY A 1 83 ? 2.382 7.561 -10.362 1.00 82.44 83 GLY A N 1
ATOM 612 C CA . GLY A 1 83 ? 1.198 8.323 -9.988 1.00 82.44 83 GLY A CA 1
ATOM 613 C C . GLY A 1 83 ? -0.114 7.732 -10.498 1.00 82.44 83 GLY A C 1
ATOM 614 O O . GLY A 1 83 ? -1.164 8.263 -10.132 1.00 82.44 83 GLY A O 1
ATOM 615 N N . ARG A 1 84 ? -0.077 6.660 -11.299 1.00 84.50 84 ARG A N 1
ATOM 616 C CA . ARG A 1 84 ? -1.274 5.932 -11.730 1.00 84.50 84 ARG A CA 1
ATOM 617 C C . ARG A 1 84 ? -1.759 4.986 -10.632 1.00 84.50 84 ARG A C 1
ATOM 619 O O . ARG A 1 84 ? -0.985 4.533 -9.791 1.00 84.50 84 ARG A O 1
ATOM 626 N N . ASN A 1 85 ? -3.045 4.660 -10.692 1.00 85.50 85 ASN A N 1
ATOM 627 C CA . ASN A 1 85 ? -3.635 3.549 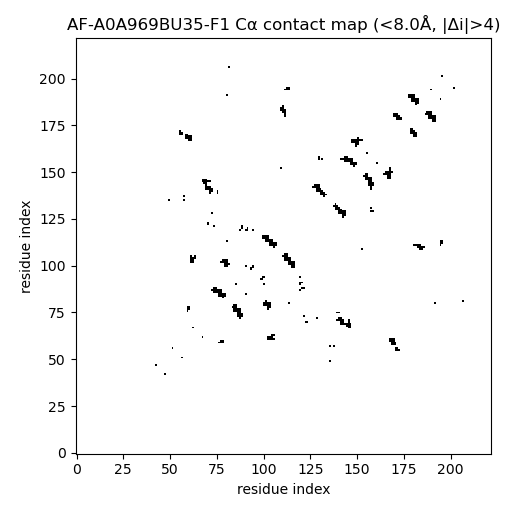-9.956 1.00 85.50 85 ASN A CA 1
ATOM 628 C C . ASN A 1 85 ? -4.044 2.505 -10.996 1.00 85.50 85 ASN A C 1
ATOM 630 O O . ASN A 1 85 ? -4.840 2.814 -11.882 1.00 85.50 85 ASN A O 1
ATOM 634 N N . VAL A 1 86 ? -3.452 1.318 -10.934 1.00 86.00 86 VAL A N 1
ATOM 635 C CA . VAL A 1 86 ? -3.577 0.294 -11.982 1.00 86.00 86 VAL A CA 1
ATOM 636 C C . VAL A 1 86 ? -3.995 -1.020 -11.336 1.00 86.00 86 VAL A C 1
ATOM 638 O O . VAL A 1 86 ? -3.538 -1.328 -10.236 1.00 86.00 86 VAL A O 1
ATOM 641 N N . SER A 1 87 ? -4.889 -1.772 -11.980 1.00 89.69 87 SER A N 1
ATOM 642 C CA . SER A 1 87 ? -5.351 -3.054 -11.443 1.00 89.69 87 SER A CA 1
ATOM 643 C C . SER A 1 87 ? -4.241 -4.110 -11.471 1.00 89.69 87 SER A C 1
ATOM 645 O O . SER A 1 87 ? -3.306 -4.017 -12.270 1.00 89.69 87 SER A O 1
ATOM 647 N N . PHE A 1 88 ? -4.337 -5.159 -10.647 1.00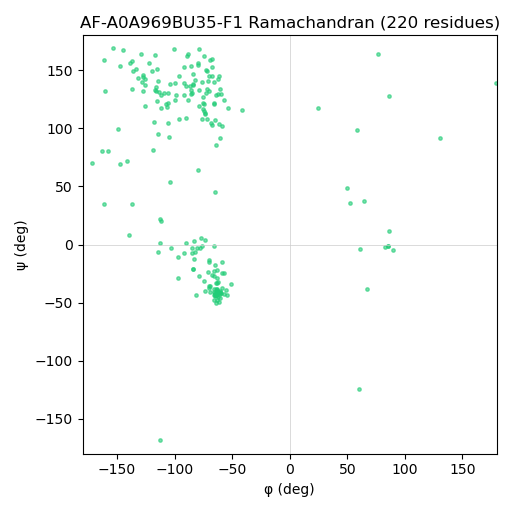 87.12 88 PHE A N 1
ATOM 648 C CA . PHE A 1 88 ? -3.398 -6.284 -10.750 1.00 87.12 88 PHE A CA 1
ATOM 649 C C . PHE A 1 88 ? -3.425 -6.939 -12.136 1.00 87.12 88 PHE A C 1
ATOM 651 O O . PHE A 1 88 ? -2.371 -7.328 -12.633 1.00 87.12 88 PHE A O 1
ATOM 658 N N . LYS A 1 89 ? -4.600 -7.053 -12.772 1.00 89.62 89 LYS A N 1
ATOM 659 C CA . LYS A 1 89 ? -4.723 -7.595 -14.138 1.00 89.62 89 LYS A CA 1
ATOM 660 C C . LYS A 1 89 ? -3.943 -6.752 -15.146 1.00 89.62 89 LYS A C 1
ATOM 662 O O . LYS A 1 89 ? -3.188 -7.306 -15.941 1.00 89.62 89 LYS A O 1
ATOM 667 N N . ASP A 1 90 ? -4.089 -5.434 -15.073 1.00 91.94 90 ASP A N 1
ATOM 668 C CA . ASP A 1 90 ? -3.409 -4.516 -15.985 1.00 91.94 90 ASP A CA 1
ATOM 669 C C . ASP A 1 90 ? -1.901 -4.480 -15.717 1.00 91.94 90 ASP A C 1
ATOM 671 O O . ASP A 1 90 ? -1.123 -4.467 -16.661 1.00 91.94 90 ASP A O 1
ATOM 675 N N . ILE A 1 91 ? -1.465 -4.557 -14.454 1.00 89.94 91 ILE A N 1
ATOM 676 C CA . ILE A 1 91 ? -0.039 -4.678 -14.101 1.00 89.94 91 ILE A CA 1
ATOM 677 C C . ILE A 1 91 ? 0.575 -5.940 -14.717 1.00 89.94 91 ILE A C 1
ATOM 679 O O . ILE A 1 91 ? 1.689 -5.887 -15.230 1.00 89.94 91 ILE A O 1
ATOM 683 N N . VAL A 1 92 ? -0.137 -7.072 -14.685 1.00 90.31 92 VAL A N 1
ATOM 684 C CA . VAL A 1 92 ? 0.323 -8.310 -15.337 1.00 90.31 92 VAL A CA 1
ATOM 685 C C . VAL A 1 92 ? 0.475 -8.095 -16.844 1.00 90.31 92 VAL A C 1
ATOM 687 O O . VAL A 1 92 ? 1.532 -8.398 -17.389 1.00 90.31 92 VAL A O 1
ATOM 690 N N . ALA A 1 93 ? -0.540 -7.529 -17.501 1.00 92.94 93 ALA A N 1
ATOM 691 C CA . ALA A 1 93 ? -0.522 -7.296 -18.945 1.00 92.94 93 ALA A CA 1
ATOM 692 C C . ALA A 1 93 ? 0.563 -6.287 -19.373 1.00 92.94 93 ALA A C 1
ATOM 694 O O . ALA A 1 93 ? 1.290 -6.520 -20.339 1.00 92.94 93 ALA A O 1
ATOM 695 N N . GLU A 1 94 ? 0.711 -5.176 -18.644 1.00 93.88 94 GLU A N 1
ATOM 696 C CA . GLU A 1 94 ? 1.746 -4.168 -18.898 1.00 93.88 94 GLU A CA 1
ATOM 697 C C . GLU A 1 94 ? 3.155 -4.762 -18.707 1.00 93.88 94 GLU A C 1
ATOM 699 O O . GLU A 1 94 ? 4.055 -4.490 -19.506 1.00 93.88 94 GLU A O 1
ATOM 704 N N . GLN A 1 95 ? 3.351 -5.630 -17.708 1.00 90.06 95 GLN A N 1
ATOM 705 C CA . GLN A 1 95 ? 4.643 -6.271 -17.463 1.00 90.06 95 GLN A CA 1
ATOM 706 C C . GLN A 1 95 ? 4.977 -7.372 -18.482 1.00 90.06 95 GLN A C 1
ATOM 708 O O . GLN A 1 95 ? 6.146 -7.531 -18.838 1.00 90.06 95 GLN A O 1
ATOM 713 N N . GLU A 1 96 ? 3.981 -8.081 -19.022 1.00 91.25 96 GLU A N 1
ATOM 714 C CA . GLU A 1 96 ? 4.153 -8.973 -20.184 1.00 91.25 96 GLU A CA 1
ATOM 715 C C . GLU A 1 96 ? 4.591 -8.204 -21.441 1.00 91.25 96 GLU A C 1
ATOM 717 O O . GLU A 1 96 ? 5.385 -8.714 -22.233 1.00 91.25 96 GLU A O 1
ATOM 722 N N . ALA A 1 97 ? 4.153 -6.949 -21.587 1.00 93.62 97 ALA A N 1
ATOM 723 C CA . ALA A 1 97 ? 4.619 -6.030 -22.628 1.00 93.62 97 ALA A CA 1
ATOM 724 C C . ALA A 1 97 ? 6.005 -5.410 -22.335 1.00 93.62 97 ALA A C 1
ATOM 726 O O . ALA A 1 97 ? 6.470 -4.550 -23.083 1.00 93.62 97 ALA A O 1
ATOM 727 N N . GLY A 1 98 ? 6.680 -5.842 -21.263 1.00 92.19 98 GLY A N 1
ATOM 728 C CA . GLY A 1 98 ? 8.030 -5.407 -20.902 1.00 92.19 98 GLY A CA 1
ATOM 729 C C . GLY A 1 98 ? 8.087 -4.129 -20.066 1.00 92.19 98 GLY A C 1
ATOM 730 O O . GLY A 1 98 ? 9.168 -3.568 -19.893 1.00 92.19 98 GLY A O 1
ATOM 731 N N . ARG A 1 99 ? 6.953 -3.651 -19.541 1.00 92.38 99 ARG A N 1
ATOM 732 C CA . ARG A 1 99 ? 6.924 -2.464 -18.687 1.00 92.38 99 ARG A CA 1
ATOM 733 C C . ARG A 1 99 ? 7.250 -2.812 -17.238 1.00 92.38 99 ARG A C 1
ATOM 735 O O . ARG A 1 99 ? 6.759 -3.790 -16.686 1.00 92.38 99 ARG A O 1
ATOM 742 N N . GLU A 1 100 ? 8.055 -1.972 -16.597 1.00 90.88 100 GLU A N 1
ATOM 743 C CA . GLU A 1 100 ? 8.338 -2.100 -15.171 1.00 90.88 100 GLU A CA 1
ATOM 744 C C . GLU A 1 100 ? 7.434 -1.197 -14.327 1.00 90.88 100 GLU A C 1
ATOM 746 O O . GLU A 1 100 ? 7.097 -0.069 -14.701 1.00 90.88 100 GLU A O 1
ATOM 751 N N . HIS A 1 101 ? 7.071 -1.701 -13.149 1.00 87.69 101 HIS A N 1
ATOM 752 C CA . HIS A 1 101 ? 6.227 -1.010 -12.184 1.00 87.69 101 HIS A CA 1
ATOM 753 C C . HIS A 1 101 ? 6.885 -0.977 -10.814 1.00 87.69 101 HIS A C 1
ATOM 755 O O . HIS A 1 101 ? 7.549 -1.928 -10.402 1.00 87.69 101 HIS A O 1
ATOM 761 N N . PHE A 1 102 ? 6.652 0.114 -10.092 1.00 89.12 102 PHE A N 1
ATOM 762 C CA . PHE A 1 102 ? 7.130 0.313 -8.730 1.00 89.12 102 PHE A CA 1
ATOM 763 C C . PHE A 1 102 ? 5.944 0.687 -7.852 1.00 89.12 102 PHE A C 1
ATOM 765 O O . PHE A 1 102 ? 5.166 1.566 -8.226 1.00 89.12 102 PHE A O 1
ATOM 772 N N . CYS A 1 103 ? 5.809 0.037 -6.702 1.00 87.88 103 CYS A N 1
ATOM 773 C CA . CYS A 1 103 ? 4.756 0.306 -5.729 1.00 87.88 103 CYS A CA 1
ATOM 774 C C . CYS A 1 103 ? 5.347 0.788 -4.405 1.00 87.88 103 CYS A C 1
ATOM 776 O O . CYS A 1 103 ? 6.540 0.630 -4.128 1.00 87.88 103 CYS A O 1
ATOM 778 N N . TYR A 1 104 ? 4.491 1.390 -3.585 1.00 87.12 104 TYR A N 1
ATOM 779 C CA . TYR A 1 104 ? 4.837 1.749 -2.217 1.00 87.12 104 TYR A CA 1
ATOM 780 C C . TYR A 1 104 ? 4.814 0.511 -1.327 1.00 87.12 104 TYR A C 1
ATOM 782 O O . TYR A 1 104 ? 3.924 -0.330 -1.439 1.00 87.12 104 TYR A O 1
ATOM 790 N N . THR A 1 105 ? 5.785 0.428 -0.425 1.00 86.81 105 THR A N 1
ATOM 791 C CA . THR A 1 105 ? 5.864 -0.614 0.598 1.00 86.81 105 THR A CA 1
ATOM 792 C C . THR A 1 105 ? 6.268 -0.019 1.935 1.00 86.81 105 THR A C 1
ATOM 794 O O . THR A 1 105 ? 6.903 1.036 1.962 1.00 86.81 105 THR A O 1
ATOM 797 N N . ILE A 1 106 ? 5.969 -0.693 3.042 1.00 85.25 106 ILE A N 1
ATOM 798 C CA . ILE A 1 106 ? 6.747 -0.507 4.260 1.00 85.25 106 ILE A CA 1
ATOM 799 C C . ILE A 1 106 ? 7.974 -1.432 4.131 1.00 85.25 106 ILE A C 1
ATOM 801 O O . ILE A 1 106 ? 7.995 -2.410 3.384 1.00 85.25 106 ILE A O 1
ATOM 805 N N . ARG A 1 107 ? 9.111 -1.016 4.678 1.00 84.50 107 ARG A N 1
ATOM 806 C CA . ARG A 1 107 ? 10.351 -1.796 4.679 1.00 84.50 107 ARG A CA 1
ATOM 807 C C . ARG A 1 107 ? 10.513 -2.448 6.042 1.00 84.50 107 ARG A C 1
ATOM 809 O O . ARG A 1 107 ? 9.888 -2.059 7.023 1.00 84.50 107 ARG A O 1
ATOM 816 N N . ARG A 1 108 ? 11.456 -3.386 6.150 1.00 80.62 108 ARG A N 1
ATOM 817 C CA . ARG A 1 108 ? 11.776 -4.056 7.426 1.00 80.62 108 ARG A CA 1
ATOM 818 C C . ARG A 1 108 ? 12.176 -3.096 8.553 1.00 80.62 108 ARG A C 1
ATOM 820 O O . ARG A 1 108 ? 12.047 -3.453 9.717 1.00 80.62 108 ARG A O 1
ATOM 827 N N . ASP A 1 109 ? 12.675 -1.902 8.229 1.00 82.62 109 ASP A N 1
ATOM 828 C CA . ASP A 1 109 ? 12.987 -0.862 9.219 1.00 82.62 109 ASP A CA 1
ATOM 829 C C . ASP A 1 109 ? 11.762 -0.012 9.627 1.00 82.62 109 ASP A C 1
ATOM 831 O O . ASP A 1 109 ? 11.891 0.920 10.426 1.00 82.62 109 ASP A O 1
ATOM 835 N N . GLY A 1 110 ? 10.579 -0.349 9.108 1.00 79.56 110 GLY A N 1
ATOM 836 C CA . GLY A 1 110 ? 9.299 0.310 9.347 1.00 79.56 110 GLY A CA 1
ATOM 837 C C . GLY A 1 110 ? 9.064 1.553 8.491 1.00 79.56 110 GLY A C 1
ATOM 838 O O . GLY A 1 110 ? 8.007 2.164 8.612 1.00 79.56 110 GLY A O 1
ATOM 839 N N . LYS A 1 111 ? 10.025 1.951 7.652 1.00 85.50 111 LYS A N 1
ATOM 840 C CA . LYS A 1 111 ? 9.898 3.143 6.808 1.00 85.50 111 LYS A CA 1
ATOM 841 C C . LYS A 1 111 ? 9.186 2.836 5.508 1.00 85.50 111 LYS A C 1
ATOM 843 O O . LYS A 1 111 ? 9.277 1.721 5.000 1.00 85.50 111 LYS A O 1
ATOM 848 N N . VAL A 1 112 ? 8.553 3.847 4.931 1.00 86.88 112 VAL A N 1
ATOM 849 C CA . VAL A 1 112 ? 7.998 3.727 3.584 1.00 86.88 112 VAL A CA 1
ATOM 850 C C . VAL A 1 112 ? 9.127 3.659 2.551 1.00 86.88 112 VAL A C 1
ATOM 852 O O . VAL A 1 112 ? 10.188 4.271 2.696 1.00 86.88 112 VAL A O 1
ATOM 855 N N . GLY A 1 113 ? 8.916 2.882 1.500 1.00 87.50 113 GLY A N 1
ATOM 856 C CA . GLY A 1 113 ? 9.850 2.680 0.407 1.00 87.50 113 GLY A CA 1
ATOM 857 C C . GLY A 1 113 ? 9.129 2.510 -0.920 1.00 87.50 113 GLY A C 1
ATOM 858 O O . GLY A 1 113 ? 7.915 2.322 -0.966 1.00 87.50 113 GLY A O 1
ATOM 859 N N . LEU A 1 114 ? 9.903 2.581 -1.998 1.00 89.00 114 LEU A N 1
ATOM 860 C CA . LEU A 1 114 ? 9.480 2.169 -3.328 1.00 89.00 114 LEU A CA 1
ATOM 861 C C . LEU A 1 114 ? 10.231 0.898 -3.691 1.00 89.00 114 LEU A C 1
ATOM 863 O O . LEU A 1 114 ? 11.454 0.856 -3.557 1.00 89.00 114 LEU A O 1
ATOM 867 N N . GLU A 1 115 ? 9.498 -0.110 -4.141 1.00 85.50 115 GLU A N 1
ATOM 868 C CA . GLU A 1 115 ? 10.060 -1.381 -4.584 1.00 85.50 115 GLU A CA 1
ATOM 869 C C . GLU A 1 115 ? 9.421 -1.787 -5.909 1.00 85.50 115 GLU A C 1
ATOM 871 O O . GLU A 1 115 ? 8.284 -1.425 -6.224 1.00 85.50 115 GLU A O 1
ATOM 876 N N . ARG A 1 116 ? 10.185 -2.521 -6.713 1.00 86.31 116 ARG A N 1
ATOM 877 C CA . ARG A 1 116 ? 9.729 -3.017 -8.009 1.00 86.31 116 ARG A CA 1
ATOM 878 C C . ARG A 1 116 ? 8.698 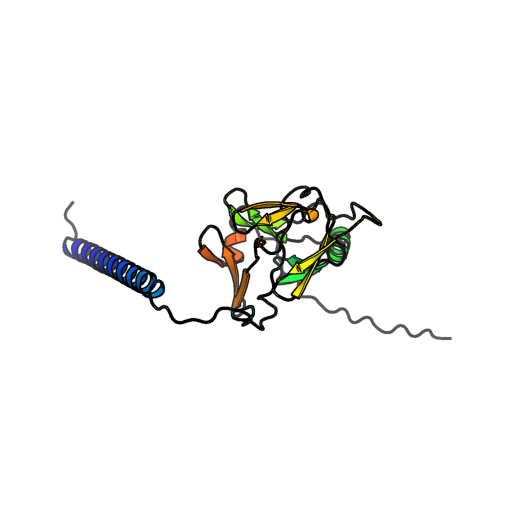-4.128 -7.813 1.00 86.31 116 ARG A C 1
ATOM 880 O O . ARG A 1 116 ? 8.886 -4.994 -6.962 1.00 86.31 116 ARG A O 1
ATOM 887 N N . ILE A 1 117 ? 7.658 -4.152 -8.642 1.00 86.81 117 ILE A N 1
ATOM 888 C CA . ILE A 1 117 ? 6.710 -5.267 -8.696 1.00 86.81 117 ILE A CA 1
ATOM 889 C C . ILE A 1 117 ? 7.383 -6.449 -9.402 1.00 86.81 117 ILE A C 1
ATOM 891 O O . ILE A 1 117 ? 7.831 -6.355 -10.546 1.00 86.81 117 ILE A O 1
ATOM 895 N N . ILE A 1 118 ? 7.488 -7.576 -8.698 1.00 83.75 118 ILE A N 1
ATOM 896 C CA . ILE A 1 118 ? 8.194 -8.767 -9.175 1.00 83.75 118 ILE A CA 1
ATOM 897 C C . ILE A 1 118 ? 7.184 -9.881 -9.430 1.00 83.75 118 ILE A C 1
ATOM 899 O O . ILE A 1 118 ? 6.410 -10.242 -8.548 1.00 83.75 118 ILE A O 1
ATOM 903 N N . ASN A 1 119 ? 7.243 -10.469 -10.628 1.00 83.00 119 ASN A N 1
ATOM 904 C CA . ASN A 1 119 ? 6.451 -11.635 -11.024 1.00 83.00 119 ASN A CA 1
ATOM 905 C C . ASN A 1 119 ? 4.939 -11.507 -10.728 1.00 83.00 119 ASN A C 1
ATOM 907 O O . ASN A 1 119 ? 4.370 -12.453 -10.152 1.00 83.00 119 ASN A O 1
ATOM 911 N N . PRO A 1 120 ? 4.279 -10.385 -11.097 1.00 82.75 120 PRO A N 1
ATOM 912 C CA . PRO A 1 120 ? 2.836 -10.284 -10.959 1.00 82.75 120 PRO A CA 1
ATOM 913 C C . PRO A 1 120 ? 2.201 -11.375 -11.819 1.00 82.75 120 PRO A C 1
ATOM 915 O O . PRO A 1 120 ? 2.614 -11.620 -12.951 1.00 82.75 120 PRO A O 1
ATOM 918 N N . ARG A 1 121 ? 1.227 -12.088 -11.258 1.00 82.69 121 ARG A N 1
ATOM 919 C CA . ARG A 1 121 ? 0.554 -13.189 -11.948 1.00 82.69 121 ARG A CA 1
ATOM 920 C C . ARG A 1 121 ? -0.766 -13.517 -11.283 1.00 82.69 121 ARG A C 1
ATOM 922 O O . ARG A 1 121 ? -0.950 -13.297 -10.087 1.00 82.69 121 ARG A O 1
ATOM 929 N N . VAL A 1 122 ? -1.642 -14.161 -12.039 1.00 83.06 122 VAL A N 1
ATOM 930 C CA . VAL A 1 122 ? -2.823 -14.818 -11.479 1.00 83.06 122 VAL A CA 1
ATOM 931 C C . VAL A 1 122 ? -2.378 -16.103 -10.778 1.00 83.06 122 VAL A C 1
ATOM 933 O O . VAL A 1 122 ? -1.889 -17.028 -11.423 1.00 83.06 122 VAL A O 1
ATOM 936 N N . THR A 1 123 ? -2.538 -16.168 -9.456 1.00 80.88 123 THR A N 1
ATOM 937 C CA . THR A 1 123 ? -2.130 -17.330 -8.643 1.00 80.88 123 THR A CA 1
ATOM 938 C C . THR A 1 123 ? -3.277 -18.292 -8.340 1.00 80.88 123 THR A C 1
ATOM 940 O O . THR A 1 123 ? -3.043 -19.489 -8.188 1.00 80.88 123 THR A O 1
ATOM 943 N N . LYS A 1 124 ? -4.518 -17.796 -8.272 1.00 82.81 124 LYS A N 1
ATOM 944 C CA . LYS A 1 124 ? -5.732 -18.584 -8.017 1.00 82.81 124 LYS A CA 1
ATOM 945 C C . LYS A 1 124 ? -6.844 -18.145 -8.981 1.00 82.81 124 LYS A C 1
ATOM 947 O O . LYS A 1 124 ? -6.901 -16.987 -9.385 1.00 82.81 124 LYS A O 1
ATOM 952 N N . ARG A 1 125 ? -7.736 -19.066 -9.353 1.00 85.06 125 ARG A N 1
ATOM 953 C CA . ARG A 1 125 ? -8.966 -18.791 -10.124 1.00 85.06 125 ARG A CA 1
ATOM 954 C C . ARG A 1 125 ? -10.152 -19.354 -9.352 1.00 85.06 125 ARG A C 1
ATOM 956 O O . ARG A 1 125 ? -10.013 -20.419 -8.758 1.00 85.06 125 ARG A O 1
ATOM 963 N N . ASN A 1 126 ? -11.292 -18.661 -9.369 1.00 85.56 126 ASN A N 1
ATOM 964 C CA . ASN A 1 126 ? -12.506 -19.063 -8.641 1.00 85.56 126 ASN A CA 1
ATOM 965 C C . ASN A 1 126 ? -12.250 -19.348 -7.147 1.00 85.56 126 ASN A C 1
ATOM 967 O O . ASN A 1 126 ? -12.813 -20.282 -6.577 1.00 85.56 126 ASN A O 1
ATOM 971 N N . ALA A 1 127 ? -11.351 -18.581 -6.525 1.00 84.38 127 ALA A N 1
ATOM 972 C CA . ALA A 1 127 ? -11.063 -18.714 -5.105 1.00 84.38 127 ALA A CA 1
ATOM 973 C C . ALA A 1 127 ? -12.218 -18.153 -4.269 1.00 84.38 127 ALA A C 1
ATOM 975 O O . ALA A 1 127 ? -12.885 -17.202 -4.678 1.00 84.38 127 ALA A O 1
ATOM 976 N N . GLN A 1 128 ? -12.420 -18.709 -3.074 1.00 87.62 128 GLN A N 1
ATOM 977 C CA . GLN A 1 128 ? -13.263 -18.061 -2.079 1.00 87.62 128 GLN A CA 1
ATOM 978 C C . GLN A 1 128 ? -12.619 -16.730 -1.685 1.00 87.62 128 GLN A C 1
ATOM 980 O O . GLN A 1 128 ? -11.437 -16.684 -1.337 1.00 87.62 128 GLN A O 1
ATOM 985 N N . VAL A 1 129 ? -13.408 -15.664 -1.738 1.00 90.75 129 VAL A N 1
ATOM 986 C CA . VAL A 1 129 ? -12.983 -14.312 -1.381 1.00 90.75 129 VAL A CA 1
ATOM 987 C C . VAL A 1 129 ? -13.867 -13.759 -0.279 1.00 90.75 129 VAL A C 1
ATOM 989 O O . VAL A 1 129 ? -15.018 -14.171 -0.115 1.00 90.75 129 VAL A O 1
ATOM 992 N N . ILE A 1 130 ? -13.321 -12.806 0.461 1.00 91.12 130 ILE A N 1
ATOM 993 C CA . ILE A 1 130 ? -14.073 -11.942 1.356 1.00 91.12 130 ILE A CA 1
ATOM 994 C C . ILE A 1 130 ? -13.990 -10.508 0.851 1.00 91.12 130 ILE A C 1
ATOM 996 O O . ILE A 1 130 ? -13.009 -10.112 0.218 1.00 91.12 130 ILE A O 1
ATOM 1000 N N . LYS A 1 131 ? -15.035 -9.740 1.148 1.00 92.69 131 LYS A N 1
ATOM 1001 C CA . LYS A 1 131 ? -15.100 -8.310 0.882 1.00 92.69 131 LYS A CA 1
ATOM 1002 C C . LYS A 1 131 ? -14.990 -7.561 2.205 1.00 92.69 131 LYS A C 1
ATOM 1004 O O . LYS A 1 131 ? -15.811 -7.773 3.095 1.00 92.69 131 LYS A O 1
ATOM 1009 N N . LEU A 1 132 ? -13.985 -6.707 2.320 1.00 87.19 132 LEU A N 1
ATOM 1010 C CA . LEU A 1 132 ? -13.793 -5.794 3.438 1.00 87.19 132 LEU A CA 1
ATOM 1011 C C . LEU A 1 132 ? -14.319 -4.424 3.023 1.00 87.19 132 LEU A C 1
ATOM 1013 O O . LEU A 1 132 ? -13.925 -3.930 1.973 1.00 87.19 132 LEU A O 1
ATOM 1017 N N . THR A 1 133 ? -15.182 -3.821 3.834 1.00 87.38 133 THR A N 1
ATOM 1018 C CA . THR A 1 133 ? -15.620 -2.432 3.652 1.00 87.38 133 THR A CA 1
ATOM 1019 C C . THR A 1 133 ? -14.941 -1.582 4.713 1.00 87.38 133 THR A C 1
ATOM 1021 O O . THR A 1 133 ? -15.083 -1.860 5.907 1.00 87.38 133 THR A O 1
ATOM 1024 N N . LEU A 1 134 ? -14.185 -0.582 4.277 1.00 83.31 134 LEU A N 1
ATOM 1025 C CA . LEU A 1 134 ? -13.499 0.353 5.156 1.00 83.31 134 LEU A CA 1
ATOM 1026 C C . LEU A 1 134 ? -14.452 1.424 5.702 1.00 83.31 134 LEU A C 1
ATOM 1028 O O . LEU A 1 134 ? -15.586 1.582 5.247 1.00 83.31 134 LEU A O 1
ATOM 1032 N N . ASP A 1 135 ? -13.983 2.177 6.692 1.00 80.06 135 ASP A N 1
ATOM 1033 C CA . ASP A 1 135 ? -14.704 3.303 7.293 1.00 80.06 135 ASP A CA 1
ATOM 1034 C C . ASP A 1 135 ? -14.963 4.453 6.305 1.00 80.06 135 ASP A C 1
ATOM 1036 O O . ASP A 1 135 ? -15.981 5.1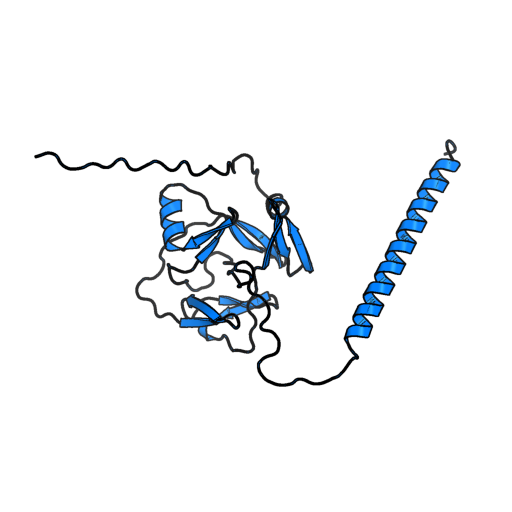38 6.408 1.00 80.06 135 ASP A O 1
ATOM 1040 N N . ASN A 1 136 ? -14.094 4.613 5.306 1.00 76.00 136 ASN A N 1
ATOM 1041 C CA . ASN A 1 136 ? -14.267 5.537 4.185 1.00 76.00 136 ASN A CA 1
ATOM 1042 C C . ASN A 1 136 ? -15.240 5.024 3.095 1.00 76.00 136 ASN A C 1
ATOM 1044 O O . ASN A 1 136 ? -15.529 5.748 2.143 1.00 76.00 136 ASN A O 1
ATOM 1048 N N . GLY A 1 137 ? -15.763 3.799 3.232 1.00 80.38 137 GLY A N 1
ATOM 1049 C CA . GLY A 1 137 ? -16.685 3.169 2.286 1.00 80.38 137 GLY A CA 1
ATOM 1050 C C . GLY A 1 137 ? -16.026 2.440 1.112 1.00 80.38 137 GLY A C 1
ATOM 1051 O O . GLY A 1 137 ? -16.741 1.844 0.308 1.00 80.38 137 GLY A O 1
ATOM 1052 N N . GLU A 1 138 ? -14.697 2.447 1.002 1.00 79.06 138 GLU A N 1
ATOM 1053 C CA . GLU A 1 138 ? -13.987 1.651 0.002 1.00 79.06 138 GLU A CA 1
ATOM 1054 C C . GLU A 1 138 ? -14.102 0.157 0.287 1.00 79.06 138 GLU A C 1
ATOM 1056 O O . GLU A 1 138 ? -14.244 -0.285 1.431 1.00 79.06 138 GLU A O 1
ATOM 1061 N N . GLU A 1 139 ? -14.015 -0.633 -0.780 1.00 84.69 139 GLU A N 1
ATOM 1062 C CA . GLU A 1 139 ? -14.108 -2.081 -0.712 1.00 84.69 139 GLU A CA 1
ATOM 1063 C C . GLU A 1 139 ? -12.797 -2.737 -1.145 1.00 84.69 139 GLU A C 1
ATOM 1065 O O . GLU A 1 139 ? -12.217 -2.392 -2.174 1.00 84.69 139 GLU A O 1
ATOM 1070 N N . ILE A 1 140 ? -12.368 -3.742 -0.386 1.00 87.06 140 ILE A N 1
ATOM 1071 C CA . ILE A 1 140 ? -11.239 -4.611 -0.721 1.00 87.06 140 ILE A CA 1
ATOM 1072 C C . ILE A 1 140 ? -11.764 -6.014 -0.902 1.00 87.06 140 ILE A C 1
ATOM 1074 O O . ILE A 1 140 ? -12.456 -6.536 -0.027 1.00 87.06 140 ILE A O 1
ATOM 1078 N N . VAL A 1 141 ? -11.369 -6.668 -1.986 1.00 90.44 141 VAL A N 1
ATOM 1079 C CA . VAL A 1 141 ? -11.684 -8.077 -2.200 1.00 90.44 141 VAL A CA 1
ATOM 1080 C C . VAL A 1 141 ? -10.389 -8.876 -2.202 1.00 90.44 141 VAL A C 1
ATOM 1082 O O . VAL A 1 141 ? -9.459 -8.591 -2.953 1.00 90.44 141 VAL A O 1
ATOM 1085 N N . CYS A 1 142 ? -10.309 -9.872 -1.324 1.00 89.94 142 CYS A N 1
ATOM 1086 C CA . CYS A 1 142 ? -9.120 -10.705 -1.163 1.00 89.94 142 CYS A CA 1
ATOM 1087 C C . CYS A 1 142 ? -9.481 -12.092 -0.626 1.00 89.94 142 CYS A C 1
ATOM 1089 O O . CYS A 1 142 ? -10.615 -12.341 -0.208 1.00 89.94 142 CYS A O 1
ATOM 1091 N N . THR A 1 143 ? -8.530 -13.021 -0.649 1.00 88.94 143 THR A N 1
ATOM 1092 C CA . THR A 1 143 ? -8.723 -14.333 -0.026 1.00 88.94 143 THR A CA 1
ATOM 1093 C C . THR A 1 143 ? -8.702 -14.238 1.508 1.00 88.94 143 THR A C 1
ATOM 1095 O O . THR A 1 143 ? -8.005 -13.382 2.054 1.00 88.94 143 THR A O 1
ATOM 1098 N N . PRO A 1 144 ? -9.433 -15.117 2.226 1.00 91.12 144 PRO A N 1
ATOM 1099 C CA . PRO A 1 144 ? -9.522 -15.109 3.694 1.00 91.12 144 PRO A CA 1
ATOM 1100 C C . PRO A 1 144 ? -8.169 -15.080 4.431 1.00 91.12 144 PRO A C 1
ATOM 1102 O O . PRO A 1 144 ? -8.037 -14.457 5.484 1.00 91.12 144 PRO A O 1
ATOM 1105 N N . ASP A 1 145 ? -7.163 -15.740 3.854 1.00 88.69 145 ASP A N 1
ATOM 1106 C CA . ASP A 1 145 ? -5.795 -15.886 4.354 1.00 88.69 145 ASP A CA 1
ATOM 1107 C C . ASP A 1 145 ? -4.882 -14.686 4.048 1.00 88.69 145 ASP A C 1
ATOM 1109 O O . ASP A 1 145 ? -3.755 -14.650 4.541 1.00 88.69 145 ASP A O 1
ATOM 1113 N N . HIS A 1 146 ? -5.339 -13.704 3.262 1.00 88.69 146 HIS A N 1
ATOM 1114 C CA . HIS A 1 146 ? -4.535 -12.532 2.929 1.00 88.69 146 HIS A CA 1
ATOM 1115 C C . HIS A 1 146 ? -4.258 -11.691 4.179 1.00 88.69 146 HIS A C 1
ATOM 1117 O O . HIS A 1 146 ? -5.181 -11.210 4.837 1.00 88.69 146 HIS A O 1
ATOM 1123 N N . CYS A 1 147 ? -2.986 -11.481 4.512 1.00 89.44 147 CYS A N 1
ATOM 1124 C CA . CYS A 1 147 ? -2.611 -10.683 5.676 1.00 89.44 147 CYS A CA 1
ATOM 1125 C C . CYS A 1 147 ? -2.557 -9.188 5.351 1.00 89.44 147 CYS A C 1
ATOM 1127 O O . CYS A 1 147 ? -1.863 -8.767 4.430 1.00 89.44 147 CYS A O 1
ATOM 1129 N N . PHE A 1 148 ? -3.227 -8.380 6.168 1.00 88.94 148 PHE A N 1
ATOM 1130 C CA . PHE A 1 148 ? -3.101 -6.928 6.165 1.00 88.94 148 PHE A CA 1
ATOM 1131 C C . PHE A 1 148 ? -2.181 -6.478 7.291 1.00 88.94 148 PHE A C 1
ATOM 1133 O O . PHE A 1 148 ? -2.266 -6.985 8.413 1.00 88.94 148 PHE A O 1
ATOM 1140 N N . MET A 1 149 ? -1.323 -5.505 6.992 1.00 87.00 149 MET A N 1
ATOM 1141 C CA . MET A 1 149 ? -0.573 -4.786 8.013 1.00 87.00 149 MET A CA 1
ATOM 1142 C C . MET A 1 149 ? -1.533 -3.859 8.762 1.00 87.00 149 MET A C 1
ATOM 1144 O O . MET A 1 149 ? -2.295 -3.116 8.145 1.00 87.00 149 MET A O 1
ATOM 1148 N N . LEU A 1 150 ? -1.507 -3.911 10.088 1.00 87.19 150 LEU A N 1
ATOM 1149 C CA . LEU A 1 150 ? -2.223 -3.001 10.971 1.00 87.19 150 LEU A CA 1
ATOM 1150 C C . LEU A 1 150 ? -1.352 -1.780 11.276 1.00 87.19 150 LEU A C 1
ATOM 1152 O O . LEU A 1 150 ? -0.130 -1.812 11.128 1.00 87.19 150 LEU A O 1
ATOM 1156 N N .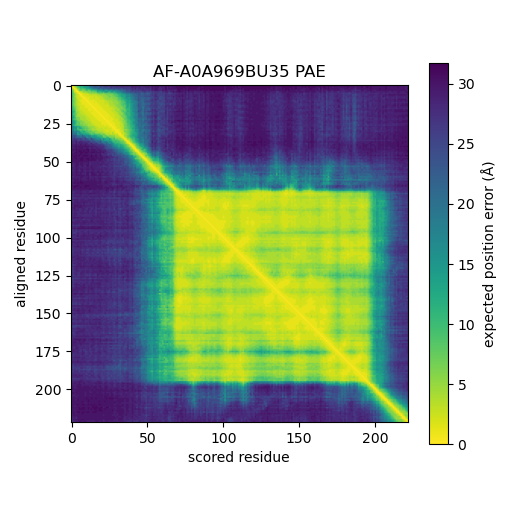 ARG A 1 151 ? -1.966 -0.699 11.757 1.00 82.56 151 ARG A N 1
ATOM 1157 C CA . ARG A 1 151 ? -1.275 0.559 12.089 1.00 82.56 151 ARG A CA 1
ATOM 1158 C C . ARG A 1 151 ? -0.165 0.401 13.145 1.00 82.56 151 ARG A C 1
ATOM 1160 O O . ARG A 1 151 ? 0.763 1.206 13.175 1.00 82.56 151 ARG A O 1
ATOM 1167 N N . ASP A 1 152 ? -0.234 -0.624 13.995 1.00 81.38 152 ASP A N 1
ATOM 1168 C CA . ASP A 1 152 ? 0.815 -0.959 14.972 1.00 81.38 152 ASP A CA 1
ATOM 1169 C C . ASP A 1 152 ? 2.001 -1.744 14.370 1.00 81.38 152 ASP A C 1
ATOM 1171 O O . ASP A 1 152 ? 2.982 -2.018 15.062 1.00 81.38 152 ASP A O 1
ATOM 1175 N N . GLY A 1 153 ? 1.927 -2.081 13.079 1.00 81.88 153 GLY A N 1
ATOM 1176 C CA . GLY A 1 153 ? 2.915 -2.854 12.333 1.00 81.88 153 GLY A CA 1
ATOM 1177 C C . GLY A 1 153 ? 2.755 -4.370 12.437 1.00 81.88 153 GLY A C 1
ATOM 1178 O O . GLY A 1 153 ? 3.521 -5.102 11.809 1.00 81.88 153 GLY A O 1
ATOM 1179 N N . SER A 1 154 ? 1.778 -4.860 13.203 1.00 86.56 154 SER A N 1
ATOM 1180 C CA . SER A 1 154 ? 1.420 -6.277 13.219 1.00 86.56 154 SER A CA 1
ATOM 1181 C C . SER A 1 154 ? 0.653 -6.667 11.954 1.00 86.56 154 SER A C 1
ATOM 1183 O O . SER A 1 154 ? 0.137 -5.816 11.235 1.00 86.56 154 SER A O 1
ATOM 1185 N N . TYR A 1 155 ? 0.579 -7.967 11.669 1.00 87.31 155 TYR A N 1
ATOM 1186 C CA . TYR A 1 155 ? -0.165 -8.494 10.527 1.00 87.31 155 TYR A CA 1
ATOM 1187 C C . TYR A 1 155 ? -1.349 -9.329 10.995 1.00 87.31 155 TYR A C 1
ATOM 1189 O O . TYR A 1 155 ? -1.238 -10.113 11.943 1.00 87.31 155 TYR A O 1
ATOM 1197 N N . ARG A 1 156 ? -2.478 -9.199 10.299 1.00 89.44 156 ARG A N 1
ATOM 1198 C CA . ARG A 1 156 ? -3.677 -9.994 10.560 1.00 89.44 156 ARG A CA 1
ATOM 1199 C C . ARG A 1 156 ? -4.317 -10.470 9.263 1.00 89.44 156 ARG A C 1
ATOM 1201 O O . ARG A 1 156 ? -4.493 -9.687 8.337 1.00 89.44 156 ARG A O 1
ATOM 1208 N N . ALA A 1 157 ? -4.674 -11.753 9.218 1.00 91.81 157 ALA A N 1
ATOM 1209 C CA . ALA A 1 157 ? -5.415 -12.336 8.102 1.00 91.81 157 ALA A CA 1
ATOM 1210 C C . ALA A 1 157 ? -6.789 -11.674 7.947 1.00 91.81 157 ALA A C 1
ATOM 1212 O O . ALA A 1 157 ? -7.432 -11.339 8.947 1.00 91.81 157 ALA A O 1
ATOM 1213 N N . ALA A 1 158 ? -7.240 -11.544 6.704 1.00 91.06 158 ALA A N 1
ATOM 1214 C CA . ALA A 1 158 ? -8.468 -10.867 6.325 1.00 91.06 158 ALA A CA 1
ATOM 1215 C C . ALA A 1 158 ? -9.691 -11.421 7.079 1.00 91.06 158 ALA A C 1
ATOM 1217 O O . ALA A 1 158 ? -10.486 -10.662 7.628 1.00 91.06 158 ALA A O 1
ATOM 1218 N N . GLU A 1 159 ? -9.792 -12.746 7.206 1.00 92.12 159 GLU A N 1
ATOM 1219 C CA . GLU A 1 159 ? -10.881 -13.428 7.924 1.00 92.12 159 GLU A CA 1
ATOM 1220 C C . GLU A 1 159 ? -10.919 -13.151 9.438 1.00 92.12 159 GLU A C 1
ATOM 1222 O O . GLU A 1 159 ? -11.921 -13.418 10.097 1.00 92.12 159 GLU A O 1
ATOM 1227 N N . LYS A 1 160 ? -9.816 -12.646 10.003 1.00 94.75 160 LYS A N 1
ATOM 1228 C CA . LYS A 1 160 ? -9.662 -12.365 11.439 1.00 94.75 160 LYS A CA 1
ATOM 1229 C C . LYS A 1 160 ? -9.788 -10.879 11.761 1.00 94.75 160 LYS A C 1
ATOM 1231 O O . LYS A 1 160 ? -9.680 -10.513 12.933 1.00 94.75 160 LYS A O 1
ATOM 1236 N N . LEU A 1 161 ? -9.952 -10.025 10.752 1.00 91.00 161 LEU A N 1
ATOM 1237 C CA . LEU A 1 161 ? -10.142 -8.594 10.953 1.00 91.00 161 LEU A CA 1
ATOM 1238 C C . LEU A 1 161 ? -11.482 -8.314 11.636 1.00 91.00 161 LEU A C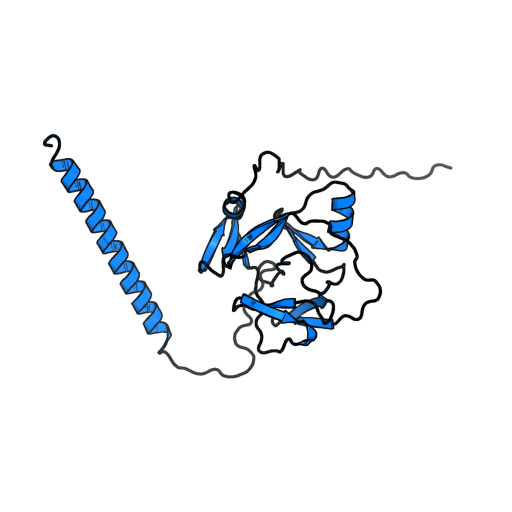 1
ATOM 1240 O O . LEU A 1 161 ? -12.489 -8.985 11.418 1.00 91.00 161 LEU A O 1
ATOM 1244 N N . THR A 1 162 ? -11.479 -7.289 12.475 1.00 90.00 162 THR A N 1
ATOM 1245 C CA . THR A 1 162 ? -12.639 -6.800 13.214 1.00 90.00 162 THR A CA 1
ATOM 1246 C C . THR A 1 162 ? -12.776 -5.296 13.011 1.00 90.00 162 THR A C 1
ATOM 1248 O O . THR A 1 162 ? -11.817 -4.618 12.660 1.00 90.00 162 THR A O 1
ATOM 1251 N N . THR A 1 163 ? -13.937 -4.728 13.336 1.00 86.12 163 THR A N 1
ATOM 1252 C CA . THR A 1 163 ? -14.169 -3.271 13.260 1.00 86.12 163 THR A CA 1
ATOM 1253 C C . THR A 1 163 ? -13.325 -2.448 14.244 1.00 86.12 163 THR A C 1
ATOM 1255 O O . THR A 1 163 ? -13.478 -1.234 14.316 1.00 86.12 163 THR A O 1
ATOM 1258 N N . ARG A 1 164 ? -12.504 -3.096 15.080 1.00 88.31 164 ARG A N 1
ATOM 1259 C CA . ARG A 1 164 ? -11.559 -2.442 15.995 1.00 88.31 164 ARG A CA 1
ATOM 1260 C C . ARG A 1 164 ? -10.146 -2.375 15.426 1.00 88.31 164 ARG A C 1
ATOM 1262 O O . ARG A 1 164 ? -9.297 -1.722 16.024 1.00 88.31 164 ARG A O 1
ATOM 1269 N N . ASP A 1 165 ? -9.888 -3.080 14.331 1.00 86.31 165 ASP A N 1
ATOM 1270 C CA . ASP A 1 165 ? -8.583 -3.099 13.695 1.00 86.31 165 ASP A CA 1
ATOM 1271 C C . ASP A 1 165 ? -8.468 -1.923 12.729 1.00 86.31 165 ASP A C 1
ATOM 1273 O O . ASP A 1 165 ? -9.367 -1.669 11.931 1.00 86.31 165 ASP A O 1
ATOM 1277 N N . SER A 1 166 ? -7.346 -1.213 12.802 1.00 84.94 166 SER A N 1
ATOM 1278 C CA . SER A 1 166 ? -7.007 -0.155 11.853 1.00 84.94 166 SER A CA 1
ATOM 1279 C C . SER A 1 166 ? -5.913 -0.665 10.935 1.00 84.94 166 SER A C 1
ATOM 1281 O O . SER A 1 166 ? -4.817 -0.994 11.403 1.00 84.94 166 SER A O 1
ATOM 1283 N N . LEU A 1 167 ? -6.214 -0.739 9.642 1.00 87.06 167 LEU A N 1
ATOM 1284 C CA . LEU A 1 167 ? -5.240 -1.122 8.629 1.00 87.06 167 LEU A CA 1
ATOM 1285 C C . LEU A 1 167 ? -4.153 -0.046 8.497 1.00 87.06 167 LEU A C 1
ATOM 1287 O O . LEU A 1 167 ? -4.311 1.087 8.956 1.00 87.06 167 LEU A O 1
ATOM 1291 N N . MET A 1 168 ? -3.010 -0.429 7.935 1.00 84.94 168 MET A N 1
ATOM 1292 C CA . MET A 1 168 ? -1.922 0.491 7.638 1.00 84.94 168 MET A CA 1
ATOM 1293 C C . MET A 1 168 ? -2.277 1.334 6.402 1.00 84.94 168 MET A C 1
ATOM 1295 O O . MET A 1 168 ? -2.394 0.770 5.312 1.00 84.94 168 MET A O 1
ATOM 1299 N N . PRO A 1 169 ? -2.401 2.665 6.537 1.00 80.94 169 PRO A N 1
ATOM 1300 C CA . PRO A 1 169 ? -2.714 3.543 5.418 1.00 80.94 169 PRO A CA 1
ATOM 1301 C C . PRO A 1 169 ? -1.498 3.860 4.550 1.00 80.94 169 PRO A C 1
ATOM 1303 O O . PRO A 1 169 ? -0.373 3.968 5.043 1.00 80.94 169 PRO A O 1
ATOM 1306 N N . LEU A 1 170 ? -1.751 4.176 3.281 1.00 82.69 170 LEU A N 1
ATOM 1307 C CA . LEU A 1 170 ? -0.837 4.954 2.447 1.00 82.69 170 LEU A CA 1
ATOM 1308 C C . LEU A 1 170 ? -1.390 6.372 2.272 1.00 82.69 170 LEU A C 1
ATOM 1310 O O . LEU A 1 170 ? -2.297 6.593 1.472 1.00 82.69 170 LEU A O 1
ATOM 1314 N N . TYR A 1 171 ? -0.812 7.351 2.969 1.00 82.62 171 TYR A N 1
ATOM 1315 C CA . TYR A 1 171 ? -1.146 8.758 2.734 1.00 82.62 171 TYR A CA 1
ATOM 1316 C C . TYR A 1 171 ? -0.201 9.373 1.708 1.00 82.62 171 TYR A C 1
ATOM 1318 O O . TYR A 1 171 ? 1.025 9.311 1.859 1.00 82.62 171 TYR A O 1
ATOM 1326 N N . ARG A 1 172 ? -0.780 10.005 0.685 1.00 84.00 172 ARG A N 1
ATOM 1327 C CA . ARG A 1 172 ? -0.055 10.729 -0.360 1.00 84.00 172 ARG A CA 1
ATOM 1328 C C . ARG A 1 172 ? -0.604 12.135 -0.497 1.00 84.00 172 ARG A C 1
ATOM 1330 O O . ARG A 1 172 ? -1.805 12.356 -0.399 1.00 84.00 172 ARG A O 1
ATOM 1337 N N . GLU A 1 173 ? 0.286 13.069 -0.775 1.00 83.12 173 GLU A N 1
ATOM 1338 C CA . GLU A 1 173 ? -0.069 14.441 -1.100 1.00 83.12 173 GLU A CA 1
ATOM 1339 C C . GLU A 1 173 ? 0.700 14.859 -2.350 1.00 83.12 173 GLU A C 1
ATOM 1341 O O . GLU A 1 173 ? 1.852 14.461 -2.558 1.00 83.12 173 GLU A O 1
ATOM 1346 N N . ARG A 1 174 ? 0.054 15.650 -3.206 1.00 81.44 174 ARG A N 1
ATOM 1347 C CA . ARG A 1 174 ? 0.687 16.224 -4.389 1.00 81.44 174 ARG A CA 1
ATOM 1348 C C . ARG A 1 174 ? 0.504 17.732 -4.388 1.00 81.44 174 ARG A C 1
ATOM 1350 O O . ARG A 1 174 ? -0.616 18.225 -4.479 1.00 81.44 174 ARG A O 1
ATOM 1357 N N . VAL A 1 175 ? 1.622 18.452 -4.352 1.00 80.06 175 VAL A N 1
ATOM 1358 C CA . VAL A 1 175 ? 1.663 19.913 -4.462 1.00 80.06 175 VAL A CA 1
ATOM 1359 C C . VAL A 1 175 ? 2.466 20.273 -5.708 1.00 80.06 175 VAL A C 1
ATOM 1361 O O . VAL A 1 175 ? 3.691 20.130 -5.756 1.00 80.06 175 VAL A O 1
ATOM 1364 N N . GLY A 1 176 ? 1.764 20.703 -6.759 1.00 83.00 176 GLY A N 1
ATOM 1365 C CA . GLY A 1 176 ? 2.359 20.895 -8.083 1.00 83.00 176 GLY A CA 1
ATOM 1366 C C . GLY A 1 176 ? 2.933 19.583 -8.631 1.00 83.00 176 GLY A C 1
ATOM 1367 O O . GLY A 1 176 ? 2.232 18.578 -8.705 1.00 83.00 176 GLY A O 1
ATOM 1368 N N . ASN A 1 177 ? 4.222 19.586 -8.979 1.00 81.69 177 ASN A N 1
ATOM 1369 C CA . ASN A 1 177 ? 4.930 18.404 -9.494 1.00 81.69 177 ASN A CA 1
ATOM 1370 C C . ASN A 1 177 ? 5.593 17.558 -8.396 1.00 81.69 177 ASN A C 1
ATOM 1372 O O . ASN A 1 177 ? 6.272 16.578 -8.698 1.00 81.69 177 ASN A O 1
ATOM 1376 N N . VAL A 1 178 ? 5.446 17.945 -7.128 1.00 80.06 178 VAL A N 1
ATOM 1377 C CA . VAL A 1 178 ? 6.069 17.245 -6.005 1.00 80.06 178 VAL A CA 1
ATOM 1378 C C . VAL A 1 178 ? 5.036 16.340 -5.354 1.00 80.06 178 VAL A C 1
ATOM 1380 O O . VAL A 1 178 ? 3.977 16.796 -4.931 1.00 80.06 178 VAL A O 1
ATOM 1383 N N . GLU A 1 179 ? 5.363 15.054 -5.269 1.00 84.94 179 GLU A N 1
ATOM 1384 C CA . GLU A 1 179 ? 4.586 14.062 -4.529 1.00 84.94 179 GLU A CA 1
ATOM 1385 C C . GLU A 1 179 ? 5.320 13.702 -3.239 1.00 84.94 179 GLU A C 1
ATOM 1387 O O . GLU A 1 179 ? 6.520 13.402 -3.254 1.00 84.94 179 GLU A O 1
ATOM 1392 N N . THR A 1 180 ? 4.597 13.733 -2.126 1.00 86.81 180 THR A N 1
ATOM 1393 C CA . THR A 1 180 ? 5.070 13.338 -0.801 1.00 86.81 180 THR A CA 1
ATOM 1394 C C . THR A 1 180 ? 4.230 12.193 -0.262 1.00 86.81 180 THR A C 1
ATOM 1396 O O . THR A 1 180 ? 3.042 12.077 -0.553 1.00 86.81 180 THR A O 1
ATOM 1399 N N . VAL A 1 181 ? 4.860 11.345 0.541 1.00 87.06 181 VAL A N 1
ATOM 1400 C CA . VAL A 1 181 ? 4.244 10.183 1.180 1.00 87.06 181 VAL A CA 1
ATOM 1401 C C . VAL A 1 181 ? 4.491 10.260 2.675 1.00 87.06 181 VAL A C 1
ATOM 1403 O O . VAL A 1 181 ? 5.590 10.620 3.101 1.00 87.06 181 VAL A O 1
ATOM 1406 N N . TRP A 1 182 ? 3.477 9.955 3.474 1.00 84.75 182 TRP A N 1
ATOM 1407 C CA . TRP A 1 182 ? 3.625 9.924 4.923 1.00 84.75 182 TRP A CA 1
ATOM 1408 C C . TRP A 1 182 ? 4.385 8.671 5.357 1.00 84.75 182 TRP A C 1
ATOM 1410 O O . TRP A 1 182 ? 3.944 7.549 5.113 1.00 84.75 182 TRP A O 1
ATOM 1420 N N . ASP A 1 183 ? 5.511 8.856 6.039 1.00 85.69 183 ASP A N 1
ATOM 1421 C CA . ASP A 1 183 ? 6.218 7.768 6.700 1.00 85.69 183 ASP A CA 1
ATOM 1422 C C . ASP A 1 183 ? 5.695 7.631 8.135 1.00 85.69 183 ASP A C 1
ATOM 1424 O O . ASP A 1 183 ? 5.953 8.478 8.996 1.00 85.69 183 ASP A O 1
ATOM 1428 N N . VAL A 1 184 ? 4.945 6.557 8.398 1.00 79.56 184 VAL A N 1
ATOM 1429 C CA . VAL A 1 184 ? 4.309 6.311 9.703 1.00 79.56 184 VAL A CA 1
ATOM 1430 C C . VAL A 1 184 ? 5.345 6.130 10.814 1.00 79.56 184 VAL A C 1
ATOM 1432 O O . VAL A 1 184 ? 5.113 6.554 11.947 1.00 79.56 184 VAL A O 1
ATOM 1435 N N . ARG A 1 185 ? 6.508 5.548 10.503 1.00 81.44 185 ARG A N 1
ATOM 1436 C CA . ARG A 1 185 ? 7.576 5.295 11.474 1.00 81.44 185 ARG A CA 1
ATOM 1437 C C . ARG A 1 185 ? 8.312 6.570 11.864 1.00 81.44 185 ARG A C 1
ATOM 1439 O O . ARG A 1 185 ? 8.663 6.728 13.033 1.00 81.44 185 ARG A O 1
ATOM 1446 N N . LEU A 1 186 ? 8.568 7.453 10.905 1.00 82.38 186 LEU A N 1
ATOM 1447 C CA . LEU A 1 186 ? 9.233 8.736 11.130 1.00 82.38 186 LEU A CA 1
ATOM 1448 C C . LEU A 1 186 ? 8.265 9.831 11.591 1.00 82.38 186 LEU A C 1
ATOM 1450 O O . LEU A 1 186 ? 8.708 10.815 12.180 1.00 82.38 186 LEU A O 1
ATOM 1454 N N . GLY A 1 187 ? 6.965 9.673 11.332 1.00 85.44 187 GLY A N 1
ATOM 1455 C CA . GLY A 1 187 ? 5.952 10.683 11.626 1.00 85.44 187 GLY A CA 1
ATOM 1456 C C . GLY A 1 187 ? 6.144 11.957 10.801 1.00 85.44 187 GLY A C 1
ATOM 1457 O O . GLY A 1 187 ? 5.975 13.057 11.327 1.00 85.44 187 GLY A O 1
ATOM 1458 N N . THR A 1 188 ? 6.562 11.821 9.540 1.00 87.12 188 THR A N 1
ATOM 1459 C CA . THR A 1 188 ? 6.805 12.956 8.640 1.00 87.12 188 THR A CA 1
ATOM 1460 C C . THR A 1 188 ? 6.494 12.608 7.190 1.00 87.12 188 THR A C 1
ATOM 1462 O O . THR A 1 188 ? 6.607 11.458 6.766 1.00 87.12 188 THR A O 1
ATOM 1465 N N . TRP A 1 189 ? 6.161 13.631 6.406 1.00 87.25 189 TRP A N 1
ATOM 1466 C CA . TRP A 1 189 ? 6.109 13.550 4.953 1.00 87.25 189 TRP A CA 1
ATOM 1467 C C . TRP A 1 189 ? 7.517 13.416 4.372 1.00 87.25 189 TRP A C 1
ATOM 1469 O O . TRP A 1 189 ? 8.422 14.175 4.726 1.00 87.25 189 TRP A O 1
ATOM 1479 N N . ILE A 1 190 ? 7.686 12.462 3.463 1.00 88.31 190 ILE A N 1
ATOM 1480 C CA . ILE A 1 190 ? 8.910 12.214 2.707 1.00 88.31 190 ILE A CA 1
ATOM 1481 C C . ILE A 1 190 ? 8.600 12.429 1.232 1.00 88.31 190 ILE A C 1
ATOM 1483 O O . ILE A 1 190 ? 7.597 11.935 0.721 1.00 88.31 190 ILE A O 1
ATOM 1487 N N . ARG A 1 191 ? 9.448 13.172 0.522 1.00 89.75 191 ARG A N 1
ATOM 1488 C CA . ARG A 1 191 ? 9.278 13.326 -0.925 1.00 89.75 191 ARG A CA 1
ATOM 1489 C C . ARG A 1 191 ? 9.505 11.987 -1.627 1.00 89.75 191 ARG A C 1
ATOM 1491 O O . ARG A 1 191 ? 10.428 11.255 -1.279 1.00 89.75 191 ARG A O 1
ATOM 1498 N N . LYS A 1 192 ? 8.693 11.681 -2.640 1.00 87.06 192 LYS A N 1
ATOM 1499 C CA . LYS A 1 192 ? 8.770 10.425 -3.400 1.00 87.06 192 LYS A CA 1
ATOM 1500 C C . LYS A 1 192 ? 10.160 10.192 -3.997 1.00 87.06 192 LYS A C 1
ATOM 1502 O O . LYS A 1 192 ? 10.660 9.074 -3.963 1.00 87.06 192 LYS A O 1
ATOM 1507 N N . ASP A 1 193 ? 10.804 11.249 -4.486 1.00 85.06 193 ASP A N 1
ATOM 1508 C CA . ASP A 1 193 ? 12.173 11.196 -5.004 1.00 85.06 193 ASP A CA 1
ATOM 1509 C C . ASP A 1 193 ? 13.202 10.824 -3.927 1.00 85.06 193 ASP A C 1
ATOM 1511 O O . ASP A 1 193 ? 14.138 10.095 -4.220 1.00 85.06 193 ASP A O 1
ATOM 1515 N N . ALA A 1 194 ? 13.005 11.212 -2.665 1.00 83.94 194 ALA A N 1
ATOM 1516 C CA . ALA A 1 194 ? 13.864 10.787 -1.559 1.00 83.94 194 ALA A CA 1
ATOM 1517 C C . ALA A 1 194 ? 13.779 9.272 -1.271 1.00 83.94 194 ALA A C 1
ATOM 1519 O O . ALA A 1 194 ? 14.755 8.687 -0.799 1.00 83.94 194 ALA A O 1
ATOM 1520 N N . LEU A 1 195 ? 12.650 8.618 -1.582 1.00 83.31 195 LEU A N 1
ATOM 1521 C CA . LEU A 1 195 ? 12.465 7.169 -1.384 1.00 83.31 195 LEU A CA 1
ATOM 1522 C C . LEU A 1 195 ? 13.290 6.324 -2.366 1.00 83.31 195 LEU A C 1
ATOM 1524 O O . LEU A 1 195 ? 13.615 5.169 -2.074 1.00 83.31 195 LEU A O 1
ATOM 1528 N N . LEU A 1 196 ? 13.642 6.925 -3.502 1.00 68.31 196 LEU A N 1
ATOM 1529 C CA . LEU A 1 196 ? 14.386 6.323 -4.601 1.00 68.31 196 LEU A CA 1
ATOM 1530 C C . LEU A 1 196 ? 15.902 6.251 -4.336 1.00 68.31 196 LEU A C 1
ATOM 1532 O O . LEU A 1 196 ? 16.568 5.332 -4.802 1.00 68.31 196 LEU A O 1
ATOM 1536 N N . PHE A 1 197 ? 16.462 7.148 -3.516 1.00 54.16 197 PHE A N 1
ATOM 1537 C CA . PHE A 1 197 ? 17.910 7.212 -3.240 1.00 54.16 197 PHE A CA 1
ATOM 1538 C C . PHE A 1 197 ? 18.450 6.083 -2.330 1.00 54.16 197 PHE A C 1
ATOM 1540 O O . PHE A 1 197 ? 19.630 6.079 -1.979 1.00 54.16 197 PHE A O 1
ATOM 1547 N N . GLY A 1 198 ? 17.611 5.116 -1.938 1.00 48.91 198 GLY A N 1
ATOM 1548 C CA . GLY A 1 198 ? 17.957 4.036 -1.007 1.00 48.91 198 GLY A CA 1
ATOM 1549 C C . GLY A 1 198 ? 18.651 2.809 -1.613 1.00 48.91 198 GLY A C 1
ATOM 1550 O O . GLY A 1 198 ? 19.299 2.086 -0.858 1.00 48.91 198 GLY A O 1
ATOM 1551 N N . ARG A 1 199 ? 18.534 2.559 -2.929 1.00 38.66 199 ARG A N 1
ATOM 1552 C CA . ARG A 1 199 ? 19.329 1.600 -3.733 1.00 38.66 199 ARG A CA 1
ATOM 1553 C C . ARG A 1 199 ? 18.844 1.607 -5.195 1.00 38.66 199 ARG A C 1
ATOM 1555 O O . ARG A 1 199 ? 17.647 1.543 -5.429 1.00 38.66 199 ARG A O 1
ATOM 1562 N N . ALA A 1 200 ? 19.817 1.558 -6.113 1.00 34.91 200 ALA A N 1
ATOM 1563 C CA . ALA A 1 200 ? 19.745 1.469 -7.582 1.00 34.91 200 ALA A CA 1
ATOM 1564 C C . ALA A 1 200 ? 19.614 2.798 -8.359 1.00 34.91 200 ALA A C 1
ATOM 1566 O O . ALA A 1 200 ? 18.777 3.647 -8.074 1.00 34.91 200 ALA A O 1
ATOM 1567 N N . ASN A 1 201 ? 20.514 2.961 -9.337 1.00 35.50 201 ASN A N 1
ATOM 1568 C CA . ASN A 1 201 ? 20.595 4.089 -10.261 1.00 35.50 201 ASN A CA 1
ATOM 1569 C C . ASN A 1 201 ? 19.277 4.266 -11.020 1.00 35.50 201 ASN A C 1
ATOM 1571 O O . ASN A 1 201 ? 18.814 3.358 -11.699 1.00 35.50 201 ASN A O 1
ATOM 1575 N N . ILE A 1 202 ? 18.725 5.470 -10.923 1.00 45.84 202 ILE A N 1
ATOM 1576 C CA . ILE A 1 202 ? 17.518 5.937 -11.610 1.00 45.84 202 ILE A CA 1
ATOM 1577 C C . ILE A 1 202 ? 17.939 6.859 -12.754 1.00 45.84 202 ILE A C 1
ATOM 1579 O O . ILE A 1 202 ? 17.550 8.014 -12.860 1.00 45.84 202 ILE A O 1
ATOM 1583 N N . SER A 1 203 ? 18.820 6.356 -13.611 1.00 37.03 203 SER A N 1
ATOM 1584 C CA . SER A 1 203 ? 19.069 6.977 -14.913 1.00 37.03 203 SER A CA 1
ATOM 1585 C C . SER A 1 203 ? 18.040 6.546 -15.963 1.00 37.03 203 SER A C 1
ATOM 1587 O O . SER A 1 203 ? 17.954 7.193 -16.998 1.00 37.03 203 SER A O 1
ATOM 1589 N N . ASP A 1 204 ? 17.229 5.518 -15.680 1.00 37.97 204 ASP A N 1
ATOM 1590 C CA . ASP A 1 204 ? 16.404 4.845 -16.696 1.00 37.97 204 ASP A CA 1
ATOM 1591 C C . ASP A 1 204 ? 14.888 5.061 -16.500 1.00 37.97 204 ASP A C 1
ATOM 1593 O O . ASP A 1 204 ? 14.079 4.575 -17.287 1.00 37.97 204 ASP A O 1
ATOM 1597 N N . LEU A 1 205 ? 14.471 5.830 -15.481 1.00 41.44 205 LEU A N 1
ATOM 1598 C CA . LEU A 1 205 ? 13.082 6.296 -15.345 1.00 41.44 205 LEU A CA 1
ATOM 1599 C C . LEU A 1 205 ? 12.848 7.504 -16.262 1.00 41.44 205 LEU A C 1
ATOM 1601 O O . LEU A 1 205 ? 12.565 8.613 -15.803 1.00 41.44 205 LEU A O 1
ATOM 1605 N N . GLU A 1 206 ? 12.950 7.299 -17.574 1.00 33.94 206 GLU A N 1
ATOM 1606 C CA . GLU A 1 206 ? 12.264 8.193 -18.498 1.00 33.94 206 GLU A CA 1
ATOM 1607 C C . GLU A 1 206 ? 10.762 7.949 -18.337 1.00 33.94 206 GLU A C 1
ATOM 1609 O O . GLU A 1 206 ? 10.207 6.935 -18.765 1.00 33.94 206 GLU A O 1
ATOM 1614 N N . PHE A 1 207 ? 10.092 8.884 -17.663 1.00 42.22 207 PHE A N 1
ATOM 1615 C CA . PHE A 1 207 ? 8.638 8.962 -17.626 1.00 42.22 207 PHE A CA 1
ATOM 1616 C C . PHE A 1 207 ? 8.145 9.250 -19.047 1.00 42.22 207 PHE A C 1
ATOM 1618 O O . PHE A 1 207 ? 7.978 10.405 -19.440 1.00 42.22 207 PHE A O 1
ATOM 1625 N N . GLY A 1 208 ? 7.970 8.191 -19.837 1.00 32.50 208 GLY A N 1
ATOM 1626 C CA . GLY A 1 208 ? 7.463 8.274 -21.197 1.00 32.50 208 GLY A CA 1
ATOM 1627 C C . GLY A 1 208 ? 6.141 9.035 -21.214 1.00 32.50 208 GLY A C 1
ATOM 1628 O O . GLY A 1 208 ? 5.155 8.613 -20.610 1.00 32.50 208 GLY A O 1
ATOM 1629 N N . SER A 1 209 ? 6.122 10.178 -21.901 1.00 30.64 209 SER A N 1
ATOM 1630 C CA . SER A 1 209 ? 4.881 10.876 -22.220 1.00 30.64 209 SER A CA 1
ATOM 1631 C C . SER A 1 209 ? 4.000 9.935 -23.051 1.00 30.64 209 SER A C 1
ATOM 1633 O O . SER A 1 209 ? 4.499 9.420 -24.058 1.00 30.64 209 SER A O 1
ATOM 1635 N N . PRO A 1 210 ? 2.717 9.722 -22.719 1.00 37.16 210 PRO A N 1
ATOM 1636 C CA . PRO A 1 210 ? 1.838 8.961 -23.590 1.00 37.16 210 PRO A CA 1
ATOM 1637 C C . PRO A 1 21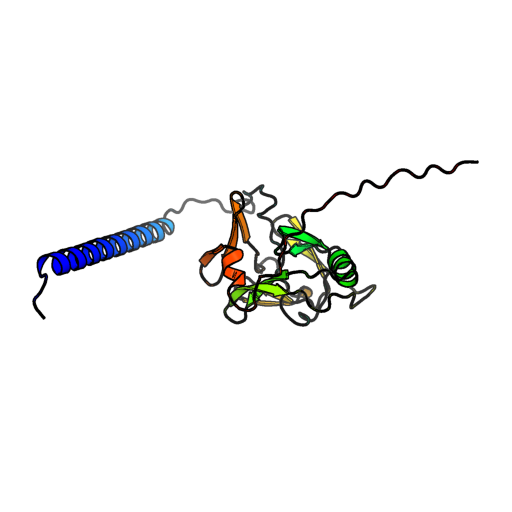0 ? 1.617 9.770 -24.873 1.00 37.16 210 PRO A C 1
ATOM 1639 O O . PRO A 1 210 ? 0.866 10.745 -24.892 1.00 37.16 210 PRO A O 1
ATOM 1642 N N . ARG A 1 211 ? 2.299 9.391 -25.959 1.00 31.94 211 ARG A N 1
ATOM 1643 C CA . ARG A 1 211 ? 1.865 9.780 -27.301 1.00 31.94 211 ARG A CA 1
ATOM 1644 C C . ARG A 1 211 ? 0.616 8.961 -27.593 1.00 31.94 211 ARG A C 1
ATOM 1646 O O . ARG A 1 211 ? 0.694 7.751 -27.757 1.00 31.94 211 ARG A O 1
ATOM 1653 N N . ALA A 1 212 ? -0.530 9.632 -27.597 1.00 35.44 212 ALA A N 1
ATOM 1654 C CA . ALA A 1 212 ? -1.763 9.081 -28.127 1.00 35.44 212 ALA A CA 1
ATOM 1655 C C . ALA A 1 212 ? -1.541 8.786 -29.617 1.00 35.44 212 ALA A C 1
ATOM 1657 O O . ALA A 1 212 ? -1.494 9.708 -30.431 1.00 35.44 212 ALA A O 1
ATOM 1658 N N . GLU A 1 213 ? -1.359 7.517 -29.973 1.00 34.03 213 GLU A N 1
ATOM 1659 C CA . GLU A 1 213 ? -1.520 7.092 -31.356 1.00 34.03 213 GLU A CA 1
ATOM 1660 C C . GLU A 1 213 ? -3.017 7.084 -31.644 1.00 34.03 213 GLU A C 1
ATOM 1662 O O . GLU A 1 213 ? -3.796 6.332 -31.057 1.00 34.03 213 GLU A O 1
ATOM 1667 N N . SER A 1 214 ? -3.430 7.997 -32.516 1.00 38.69 214 SER A N 1
ATOM 1668 C CA . SER A 1 214 ? -4.769 8.018 -33.074 1.00 38.69 214 SER A CA 1
ATOM 1669 C C . SER A 1 214 ? -4.951 6.756 -33.911 1.00 38.69 214 SER A C 1
ATOM 1671 O O . SER A 1 214 ? -4.374 6.648 -34.994 1.00 38.69 214 SER A O 1
ATOM 1673 N N . LEU A 1 215 ? -5.743 5.807 -33.417 1.00 36.91 215 LEU A N 1
ATOM 1674 C CA . LEU A 1 215 ? -6.265 4.705 -34.217 1.00 36.91 215 LEU A CA 1
ATOM 1675 C C . LEU A 1 215 ? -7.075 5.304 -35.372 1.00 36.91 215 LEU A C 1
ATOM 1677 O O . LEU A 1 215 ? -8.186 5.798 -35.188 1.00 36.91 215 LEU A O 1
ATOM 1681 N N . GLY A 1 216 ? -6.452 5.317 -36.550 1.00 34.78 216 GLY A N 1
ATOM 1682 C CA . GLY A 1 216 ? -7.087 5.652 -37.809 1.00 34.78 216 GLY A CA 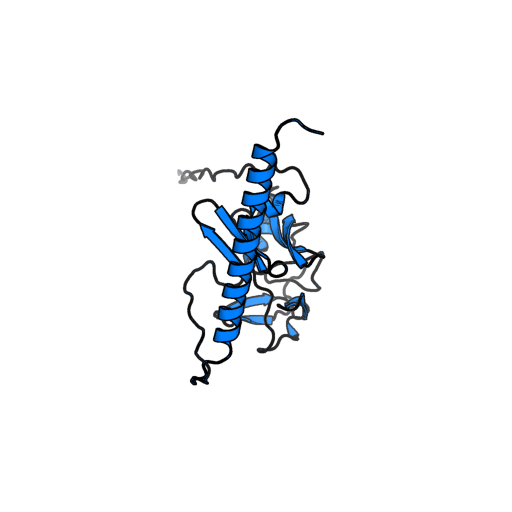1
ATOM 1683 C C . GLY A 1 216 ? -8.135 4.600 -38.140 1.00 34.78 216 GLY A C 1
ATOM 1684 O O . GLY A 1 216 ? -7.834 3.412 -38.234 1.00 34.78 216 GLY A O 1
ATOM 1685 N N . ASP A 1 217 ? -9.357 5.088 -38.281 1.00 38.50 217 ASP A N 1
ATOM 1686 C CA . ASP A 1 217 ? -10.539 4.434 -38.820 1.00 38.50 217 ASP A CA 1
ATOM 1687 C C . ASP A 1 217 ? -10.204 3.600 -40.073 1.00 38.50 217 ASP A C 1
ATOM 1689 O O . ASP A 1 217 ? -9.773 4.135 -41.096 1.00 38.50 217 ASP A O 1
ATOM 1693 N N . GLN A 1 218 ? -10.375 2.278 -39.989 1.00 37.03 218 GLN A N 1
ATOM 1694 C CA . GLN A 1 218 ? -10.441 1.415 -41.166 1.00 37.03 218 GLN A CA 1
ATOM 1695 C C . GLN A 1 218 ? -11.892 1.006 -41.378 1.00 37.03 218 GLN A C 1
ATOM 1697 O O . GLN A 1 218 ? -12.376 0.008 -40.843 1.00 37.03 218 GLN A O 1
ATOM 1702 N N . SER A 1 219 ? -12.583 1.795 -42.192 1.00 38.75 219 SER A N 1
ATOM 1703 C CA . SER A 1 219 ? -13.854 1.413 -42.793 1.00 38.75 219 SER A CA 1
ATOM 1704 C C . SER A 1 219 ? -13.594 0.354 -43.883 1.00 38.75 219 SER A C 1
ATOM 1706 O O . SER A 1 219 ? -12.691 0.541 -44.705 1.00 38.75 219 SER A O 1
ATOM 1708 N N . PRO A 1 220 ? -14.361 -0.748 -43.951 1.00 42.22 220 PRO A N 1
ATOM 1709 C CA . PRO A 1 220 ? -14.206 -1.730 -45.016 1.00 42.22 220 PRO A CA 1
ATOM 1710 C C . PRO A 1 220 ? -14.817 -1.190 -46.316 1.00 42.22 220 PRO A C 1
ATOM 1712 O O . PRO A 1 220 ? -15.974 -0.771 -46.345 1.00 42.22 220 PRO A O 1
ATOM 1715 N N . SER A 1 221 ? -14.032 -1.196 -47.393 1.00 41.62 221 SER A N 1
ATOM 1716 C CA . SER A 1 221 ? -14.527 -0.970 -48.753 1.00 41.62 221 SER A CA 1
ATOM 1717 C C . SER A 1 221 ? -14.924 -2.304 -49.392 1.00 41.62 221 SER A C 1
ATOM 1719 O O . SER A 1 221 ? -14.235 -3.306 -49.219 1.00 41.62 221 SER A O 1
ATOM 1721 N N . THR A 1 222 ? -16.078 -2.241 -50.060 1.00 45.81 222 THR A N 1
ATOM 1722 C CA . THR A 1 222 ? -16.839 -3.227 -50.849 1.00 45.81 222 THR A CA 1
ATOM 1723 C C . THR A 1 222 ? -16.051 -4.329 -51.550 1.00 45.81 222 THR A C 1
ATOM 1725 O O . THR A 1 222 ? -15.046 -4.000 -52.217 1.00 45.81 222 THR A O 1
#

Radius of gyration: 24.53 Å; Cα contacts (8 Å, |Δi|>4): 252; chains: 1; bounding box: 68×57×80 Å

pLDDT: mean 71.63, std 20.18, range [27.73, 94.75]